Protein AF-A0A6M0Q6G1-F1 (afdb_monomer_lite)

Secondary structure (DSSP, 8-state):
-----------------------------------SPPBSSHHHHHHHHS-EEEEEEPSS-TT-EEEEEEEET--HHHHHHHHHHHBSSPPSEEPPPBTTEEEEEETTEEEEEEE-SS-TTEEEEEEEEHHHHHHHB-GGGGBTTB-HHHHHHHHT-TTHHHHHHHHHHH-SS--B--HHHHGGG---TTSPPPTTSS-TT----------

Structure (mmCIF, N/CA/C/O backbone):
data_AF-A0A6M0Q6G1-F1
#
_entry.id   AF-A0A6M0Q6G1-F1
#
loop_
_atom_site.group_PDB
_atom_site.id
_atom_site.type_symbol
_atom_site.label_atom_id
_atom_site.label_alt_id
_atom_site.label_comp_id
_atom_site.label_asym_id
_atom_site.label_entity_id
_atom_site.label_seq_id
_atom_site.pdbx_PDB_ins_code
_atom_site.Cartn_x
_atom_site.Cartn_y
_atom_site.Cartn_z
_atom_site.occupancy
_atom_site.B_i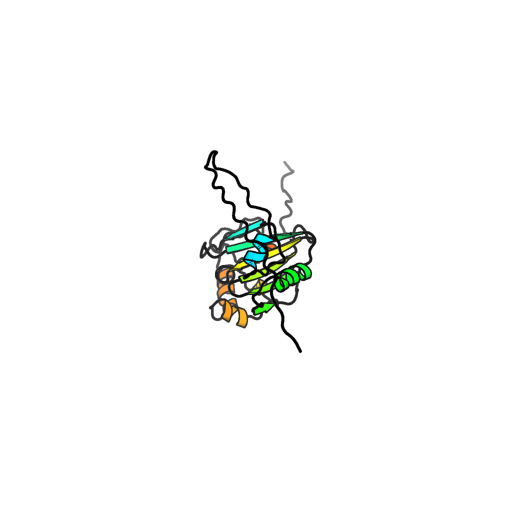so_or_equiv
_atom_site.auth_seq_id
_atom_site.auth_comp_id
_atom_site.auth_asym_id
_atom_site.auth_atom_id
_atom_site.pdbx_PDB_model_num
ATOM 1 N N . MET A 1 1 ? -65.181 -38.953 -5.827 1.00 39.62 1 MET A N 1
ATOM 2 C CA . MET A 1 1 ? -63.938 -38.786 -6.609 1.00 39.62 1 MET A CA 1
ATOM 3 C C . MET A 1 1 ? -64.017 -37.473 -7.369 1.00 39.62 1 MET A C 1
ATOM 5 O O . MET A 1 1 ? -65.053 -37.167 -7.939 1.00 39.62 1 MET A O 1
ATOM 9 N N . LEU A 1 2 ? -62.940 -36.704 -7.248 1.00 47.19 2 LEU A N 1
ATOM 10 C CA . LEU A 1 2 ? -62.662 -35.337 -7.690 1.00 47.19 2 LEU A CA 1
ATOM 11 C C . LEU A 1 2 ? -63.231 -34.939 -9.069 1.00 47.19 2 LEU A C 1
ATOM 13 O O . LEU A 1 2 ? -62.941 -35.632 -10.040 1.00 47.19 2 LEU A O 1
ATOM 17 N N . ARG A 1 3 ? -63.886 -33.767 -9.173 1.00 47.19 3 ARG A N 1
ATOM 18 C CA . ARG A 1 3 ? -63.692 -32.822 -10.293 1.00 47.19 3 ARG A CA 1
ATOM 19 C C . ARG A 1 3 ? -63.856 -31.370 -9.837 1.00 47.19 3 ARG A C 1
ATOM 21 O O . ARG A 1 3 ? -64.898 -30.961 -9.342 1.00 47.19 3 ARG A O 1
ATOM 28 N N . ILE A 1 4 ? -62.759 -30.648 -10.019 1.00 54.28 4 ILE A N 1
ATOM 29 C CA . ILE A 1 4 ? -62.547 -29.213 -9.861 1.00 54.28 4 ILE A CA 1
ATOM 30 C C . ILE A 1 4 ? -63.157 -28.496 -11.077 1.00 54.28 4 ILE A C 1
ATOM 32 O O . ILE A 1 4 ? -62.960 -28.944 -12.206 1.00 54.28 4 ILE A O 1
ATOM 36 N N . GLY A 1 5 ? -63.861 -27.386 -10.848 1.00 50.03 5 GLY A N 1
ATOM 37 C CA . GLY A 1 5 ? -64.313 -26.445 -11.878 1.00 50.03 5 GLY A CA 1
ATOM 38 C C . GLY A 1 5 ? -64.541 -25.068 -11.248 1.00 50.03 5 GLY A C 1
ATOM 39 O O . GLY A 1 5 ? -65.420 -24.917 -10.412 1.00 50.03 5 GLY A O 1
ATOM 40 N N . PHE A 1 6 ? -63.589 -24.152 -11.441 1.00 51.22 6 PHE A N 1
ATOM 41 C CA . PHE A 1 6 ? -63.697 -22.972 -12.315 1.00 51.22 6 PHE A CA 1
ATOM 42 C C . PHE A 1 6 ? -64.517 -21.816 -11.711 1.00 51.22 6 PHE A C 1
ATOM 44 O O . PHE A 1 6 ? -65.738 -21.786 -11.818 1.00 51.22 6 PHE A O 1
ATOM 51 N N . ILE A 1 7 ? -63.825 -20.823 -11.138 1.00 54.81 7 ILE A N 1
ATOM 52 C CA . ILE A 1 7 ? -64.363 -19.467 -10.959 1.00 54.81 7 ILE A CA 1
ATOM 53 C C . ILE A 1 7 ? -63.372 -18.476 -11.578 1.00 54.81 7 ILE A C 1
ATOM 55 O O . ILE A 1 7 ? -62.244 -18.308 -11.125 1.00 54.81 7 ILE A O 1
ATOM 59 N N . ILE A 1 8 ? -63.849 -17.887 -12.669 1.00 55.66 8 ILE A N 1
ATOM 60 C CA . ILE A 1 8 ? -63.359 -16.719 -13.404 1.00 55.66 8 ILE A CA 1
ATOM 61 C C . ILE A 1 8 ? -63.629 -15.474 -12.557 1.00 55.66 8 ILE A C 1
ATOM 63 O O . ILE A 1 8 ? -64.719 -15.412 -12.005 1.00 55.66 8 ILE A O 1
ATOM 67 N N . ILE A 1 9 ? -62.711 -14.497 -12.515 1.00 53.31 9 ILE A N 1
ATOM 68 C CA . ILE A 1 9 ? -62.948 -13.051 -12.271 1.00 53.31 9 ILE A CA 1
ATOM 69 C C . ILE A 1 9 ? -61.571 -12.345 -12.299 1.00 53.31 9 ILE A C 1
ATOM 71 O O . ILE A 1 9 ? -60.637 -12.883 -11.720 1.00 53.31 9 ILE A O 1
ATOM 75 N N . ILE A 1 10 ? -61.287 -11.167 -12.865 1.00 55.44 10 ILE A N 1
ATOM 76 C CA . ILE A 1 10 ? -61.888 -10.223 -13.822 1.00 55.44 10 ILE A CA 1
ATOM 77 C C . ILE A 1 10 ? -60.674 -9.446 -14.380 1.00 55.44 10 ILE A C 1
ATOM 79 O O . ILE A 1 10 ? -59.792 -9.047 -13.622 1.00 55.44 10 ILE A O 1
ATOM 83 N N . PHE A 1 11 ? -60.631 -9.233 -15.695 1.00 49.78 11 PHE A N 1
ATOM 84 C CA . PHE A 1 11 ? -59.647 -8.395 -16.384 1.00 49.78 11 PHE A CA 1
ATOM 85 C C . PHE A 1 11 ? -60.213 -6.969 -16.479 1.00 49.78 11 PHE A C 1
ATOM 87 O O . PHE A 1 11 ? -61.256 -6.780 -17.103 1.00 49.78 11 PHE A O 1
ATOM 94 N N . SER A 1 12 ? -59.537 -5.979 -15.890 1.00 46.50 12 SER A N 1
ATOM 95 C CA . SER A 1 12 ? -59.875 -4.556 -16.042 1.00 46.50 12 SER A CA 1
ATOM 96 C C . SER A 1 12 ? -58.651 -3.799 -16.545 1.00 46.50 12 SER A C 1
ATOM 98 O O . SER A 1 12 ? -57.729 -3.500 -15.792 1.00 46.50 12 SER A O 1
ATOM 100 N N . LEU A 1 13 ? -58.657 -3.518 -17.846 1.00 64.25 13 LEU A N 1
ATOM 101 C CA . LEU A 1 13 ? -57.790 -2.550 -18.512 1.00 64.25 13 LEU A CA 1
ATOM 102 C C . LEU A 1 13 ? -58.347 -1.146 -18.277 1.00 64.25 13 LEU A C 1
ATOM 104 O O . LEU A 1 13 ? -59.544 -0.956 -18.470 1.00 64.25 13 LEU A O 1
ATOM 108 N N . LEU A 1 14 ? -57.491 -0.161 -17.995 1.00 49.94 14 LEU A N 1
ATOM 109 C CA . LEU A 1 14 ? -57.711 1.217 -18.443 1.00 49.94 14 LEU A CA 1
ATOM 110 C C . LEU A 1 14 ? -56.383 1.973 -18.584 1.00 49.94 14 LEU A C 1
ATOM 112 O O . LEU A 1 14 ? -55.490 1.898 -17.747 1.00 49.94 14 LEU A O 1
ATOM 116 N N . SER A 1 15 ? -56.300 2.663 -19.715 1.00 54.72 15 SER A N 1
ATOM 117 C CA . SER A 1 15 ? -55.175 3.393 -20.291 1.00 54.72 15 SER A CA 1
ATOM 118 C C . SER A 1 15 ? -55.281 4.884 -19.963 1.00 54.72 15 SER A C 1
ATOM 120 O O . SER A 1 15 ? -56.393 5.408 -19.972 1.00 54.72 15 SER A O 1
ATOM 122 N N . ALA A 1 16 ? -54.155 5.584 -19.789 1.00 44.88 16 ALA A N 1
ATOM 123 C CA . ALA A 1 16 ? -54.059 7.025 -20.050 1.00 44.88 16 ALA A CA 1
ATOM 124 C C . ALA A 1 16 ? -52.593 7.469 -20.223 1.00 44.88 16 ALA A C 1
ATOM 126 O O . ALA A 1 16 ? -51.825 7.505 -19.265 1.00 44.88 16 ALA A O 1
ATOM 127 N N . CYS A 1 17 ? -52.227 7.842 -21.452 1.00 50.19 17 CYS A N 1
ATO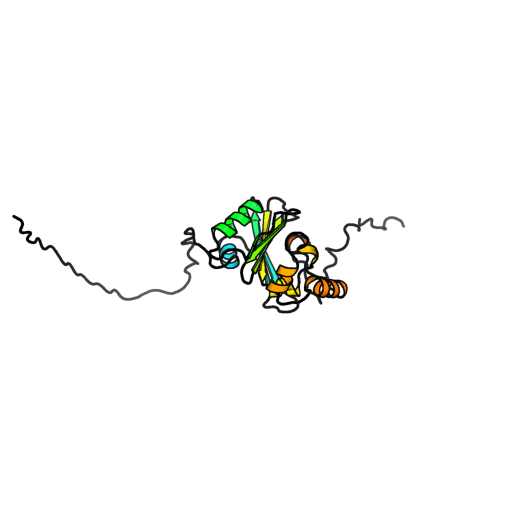M 128 C CA . CYS A 1 17 ? -51.072 8.687 -21.752 1.00 50.19 17 CYS A CA 1
ATOM 129 C C . CYS A 1 17 ? -51.479 10.159 -21.580 1.00 50.19 17 CYS A C 1
ATOM 131 O O . CYS A 1 17 ? -52.499 10.578 -22.129 1.00 50.19 17 CYS A O 1
ATOM 133 N N . GLY A 1 18 ? -50.673 10.939 -20.861 1.00 39.75 18 GLY A N 1
ATOM 134 C CA . GLY A 1 18 ? -50.785 12.394 -20.744 1.00 39.75 18 GLY A CA 1
ATOM 135 C C . GLY A 1 18 ? -49.440 13.047 -21.067 1.00 39.75 18 GLY A C 1
ATOM 136 O O . GLY A 1 18 ? -48.412 12.610 -20.565 1.00 39.75 18 GLY A O 1
ATOM 137 N N . VAL A 1 19 ? -49.479 14.038 -21.957 1.00 45.06 19 VAL A N 1
ATOM 138 C CA . VAL A 1 19 ? -48.362 14.712 -22.642 1.00 45.06 19 VAL A CA 1
ATOM 139 C C . VAL A 1 19 ? -47.675 15.788 -21.781 1.00 45.06 19 VAL A C 1
ATOM 141 O O . VAL A 1 19 ? -48.328 16.486 -21.010 1.00 45.06 19 VAL A O 1
ATOM 144 N N . ASP A 1 20 ? -46.362 15.913 -22.010 1.00 47.84 20 ASP A N 1
ATOM 145 C CA . ASP A 1 20 ? -45.350 16.883 -21.557 1.00 47.84 20 ASP A CA 1
ATOM 146 C C . ASP A 1 20 ? -45.773 18.318 -21.197 1.00 47.84 20 ASP A C 1
ATOM 148 O O . ASP A 1 20 ? -46.492 18.982 -21.948 1.00 47.84 20 ASP A O 1
ATOM 152 N N . ARG A 1 21 ? -45.124 18.851 -20.142 1.00 43.72 21 ARG A N 1
ATOM 153 C CA . ARG A 1 21 ? -44.617 20.240 -20.042 1.00 43.72 21 ARG A CA 1
ATOM 154 C C . ARG A 1 21 ? -43.738 20.437 -18.790 1.00 43.72 21 ARG A C 1
ATOM 156 O O . ARG A 1 21 ? -44.267 20.463 -17.686 1.00 43.72 21 ARG A O 1
ATOM 163 N N . GLY A 1 22 ? -42.443 20.725 -18.978 1.00 33.69 22 GLY A N 1
ATOM 164 C CA . GLY A 1 22 ? -41.658 21.526 -18.018 1.00 33.69 22 GLY A CA 1
ATOM 165 C C . GLY A 1 22 ? -40.237 21.049 -17.686 1.00 33.69 22 GLY A C 1
ATOM 166 O O . GLY A 1 22 ? -40.076 20.234 -16.798 1.00 33.69 22 GLY A O 1
ATOM 167 N N . MET A 1 23 ? -39.255 21.661 -18.363 1.00 40.31 23 MET A N 1
ATOM 168 C CA . MET A 1 23 ? -37.843 21.948 -18.008 1.00 40.31 23 MET A CA 1
ATOM 169 C C . MET A 1 23 ? -36.901 20.884 -17.390 1.00 40.31 23 MET A C 1
ATOM 171 O O . MET A 1 23 ? -37.245 20.214 -16.425 1.00 40.31 23 MET A O 1
ATOM 175 N N . PRO A 1 24 ? -35.635 20.831 -17.864 1.00 51.69 24 PRO A N 1
ATOM 176 C CA . PRO A 1 24 ? -34.581 20.009 -17.286 1.00 51.69 24 PRO A CA 1
ATOM 177 C C . PRO A 1 24 ? -33.781 20.770 -16.216 1.00 51.69 24 PRO A C 1
ATOM 179 O O . PRO A 1 24 ? -33.669 21.993 -16.283 1.00 51.69 24 PRO A O 1
ATOM 182 N N . LEU A 1 25 ? -33.135 19.991 -15.341 1.00 41.00 25 LEU A N 1
ATOM 183 C CA . LEU A 1 25 ? -31.890 20.236 -14.591 1.00 41.00 25 LEU A CA 1
ATOM 184 C C . LEU A 1 25 ? -32.027 20.012 -13.080 1.00 41.00 25 LEU A C 1
ATOM 186 O O . LEU A 1 25 ? -32.835 20.624 -12.391 1.00 41.00 25 LEU A O 1
ATOM 190 N N . SER A 1 26 ? -31.093 19.192 -12.599 1.00 45.44 26 SER A N 1
ATOM 191 C CA . SER A 1 26 ? -30.793 18.825 -11.213 1.00 45.44 26 SER A CA 1
ATOM 192 C C . SER A 1 26 ? -31.698 17.770 -10.569 1.00 45.44 26 SER A C 1
ATOM 194 O O . SER A 1 26 ? -32.549 18.058 -9.742 1.00 45.44 26 SER A O 1
ATOM 196 N N . GLU A 1 27 ? -31.401 16.511 -10.870 1.00 35.59 27 GLU A N 1
ATOM 197 C CA . GLU A 1 27 ? -31.439 15.452 -9.857 1.00 35.59 27 GLU A CA 1
ATOM 198 C C . GLU A 1 27 ? -29.978 15.015 -9.701 1.00 35.59 27 GLU A C 1
ATOM 200 O O . GLU A 1 27 ? -29.399 14.371 -10.569 1.00 35.59 27 GLU A O 1
ATOM 205 N N . SER A 1 28 ? -29.218 15.683 -8.833 1.00 33.25 28 SER A N 1
ATOM 206 C CA . SER A 1 28 ? -29.003 15.240 -7.452 1.00 33.25 28 SER A CA 1
ATOM 207 C C . SER A 1 28 ? -28.803 13.728 -7.401 1.00 33.25 28 SER A C 1
ATOM 209 O O . SER A 1 28 ? -29.768 12.965 -7.397 1.00 33.25 28 SER A O 1
ATOM 211 N N . ILE A 1 29 ? -27.528 13.333 -7.386 1.00 40.75 29 ILE A N 1
ATOM 212 C CA . ILE A 1 29 ? -27.057 11.976 -7.119 1.00 40.75 29 ILE A CA 1
ATOM 213 C C . ILE A 1 29 ? -27.870 11.433 -5.950 1.00 40.75 29 ILE A C 1
ATOM 215 O O . ILE A 1 29 ? -27.809 11.939 -4.828 1.00 40.75 29 ILE A O 1
ATOM 219 N N . THR A 1 30 ? -28.718 10.468 -6.275 1.00 38.97 30 THR A N 1
ATOM 220 C CA . THR A 1 30 ? -29.646 9.847 -5.357 1.00 38.97 30 THR A CA 1
ATOM 221 C C . THR A 1 30 ? -28.809 9.066 -4.359 1.00 38.97 30 THR A C 1
ATOM 223 O O . THR A 1 30 ? -28.202 8.051 -4.687 1.00 38.97 30 THR A O 1
ATOM 226 N N . SER A 1 31 ? -28.774 9.563 -3.128 1.00 45.22 31 SER A N 1
ATOM 227 C CA . SER A 1 31 ? -28.541 8.769 -1.932 1.00 45.22 31 SER A CA 1
ATOM 228 C C . SER A 1 31 ? -29.610 7.674 -1.888 1.00 45.22 31 SER A C 1
ATOM 230 O O . SER A 1 31 ? -30.696 7.857 -1.339 1.00 45.22 31 SER A O 1
ATOM 232 N N . GLY A 1 32 ? -29.349 6.562 -2.557 1.00 35.62 32 GLY A N 1
ATOM 233 C CA . GLY A 1 32 ? -30.257 5.438 -2.643 1.00 35.62 32 GLY A CA 1
ATOM 234 C C . GLY A 1 32 ? -29.440 4.193 -2.912 1.00 35.62 32 GLY A C 1
ATOM 235 O O . GLY A 1 32 ? -28.825 4.079 -3.964 1.00 35.62 32 GLY A O 1
ATOM 236 N N . SER A 1 33 ? -29.479 3.268 -1.956 1.00 39.09 33 SER A N 1
ATOM 237 C CA . SER A 1 33 ? -28.929 1.917 -2.064 1.00 39.09 33 SER A CA 1
ATOM 238 C C . SER A 1 33 ? -27.451 1.738 -1.692 1.00 39.09 33 SER A C 1
ATOM 240 O O . SER A 1 33 ? -26.697 1.096 -2.412 1.00 39.09 33 SER A O 1
ATOM 242 N N . LEU A 1 34 ? -27.076 2.134 -0.470 1.00 48.41 34 LEU A N 1
ATOM 243 C CA . LEU A 1 34 ? -26.232 1.248 0.348 1.00 48.41 34 LEU A CA 1
ATOM 244 C C . LEU A 1 34 ? -27.124 0.104 0.868 1.00 48.41 34 LEU A C 1
ATOM 246 O O . LEU A 1 34 ? -27.348 -0.051 2.067 1.00 48.41 34 LEU A O 1
ATOM 250 N N . GLU A 1 35 ? -27.694 -0.690 -0.045 1.00 53.28 35 GLU A N 1
ATOM 251 C CA . GLU A 1 35 ? -27.882 -2.093 0.306 1.00 53.28 35 GLU A CA 1
ATOM 252 C C . GLU A 1 35 ? -26.486 -2.648 0.569 1.00 53.28 35 GLU A C 1
ATOM 254 O O . GLU A 1 35 ? -25.507 -2.141 0.026 1.00 53.28 35 GLU A O 1
ATOM 259 N N . LYS A 1 36 ? -26.392 -3.638 1.449 1.00 57.91 36 LYS A N 1
ATOM 260 C CA . LYS A 1 36 ? -25.168 -4.352 1.810 1.00 57.91 36 LYS A CA 1
ATOM 261 C C . LYS A 1 36 ? -24.577 -5.025 0.560 1.00 57.91 36 LYS A C 1
ATOM 263 O O . LYS A 1 36 ? -24.763 -6.216 0.333 1.00 57.91 36 LYS A O 1
ATOM 268 N N . GLY A 1 37 ? -23.988 -4.212 -0.303 1.00 68.62 37 GLY A N 1
ATOM 269 C CA . GLY A 1 37 ? -23.548 -4.560 -1.634 1.00 68.62 37 GLY A CA 1
ATOM 270 C C . GLY A 1 37 ? -22.189 -5.203 -1.521 1.00 68.62 37 GLY A C 1
ATOM 271 O O . GLY A 1 37 ? -21.321 -4.713 -0.801 1.00 68.62 37 GLY A O 1
ATOM 272 N N . MET A 1 38 ? -22.025 -6.325 -2.204 1.00 88.94 38 MET A N 1
ATOM 273 C CA . MET A 1 38 ? -20.690 -6.826 -2.460 1.00 88.94 38 MET A CA 1
ATOM 274 C C . MET A 1 38 ? -20.100 -6.016 -3.617 1.00 88.94 38 MET A C 1
ATOM 276 O O . MET A 1 38 ? -20.772 -5.792 -4.623 1.00 88.94 38 MET A O 1
ATOM 280 N N . PHE A 1 39 ? -18.857 -5.584 -3.465 1.00 94.62 39 PHE A N 1
ATOM 281 C CA . PHE A 1 39 ? -18.111 -4.786 -4.429 1.00 94.62 39 PHE A CA 1
ATOM 282 C C . PHE A 1 39 ? -17.150 -5.677 -5.209 1.00 94.62 39 PHE A C 1
ATOM 284 O O . PHE A 1 39 ? -16.622 -6.652 -4.673 1.00 94.62 39 PHE A O 1
ATOM 291 N N . HIS A 1 40 ? -16.928 -5.372 -6.485 1.00 92.12 40 HIS A N 1
ATOM 292 C CA . HIS A 1 40 ? -16.056 -6.196 -7.320 1.00 92.12 40 HIS A CA 1
ATOM 293 C C . HIS A 1 40 ? -14.586 -6.070 -6.937 1.00 92.12 40 HIS A C 1
ATOM 295 O O . HIS A 1 40 ? -13.884 -7.080 -6.938 1.00 92.12 40 HIS A O 1
ATOM 301 N N . ASP A 1 41 ? -14.148 -4.868 -6.574 1.00 94.88 41 ASP A N 1
ATOM 302 C CA . ASP A 1 41 ? -12.777 -4.587 -6.179 1.00 94.88 41 ASP A CA 1
ATOM 303 C C . ASP A 1 41 ? -12.741 -3.650 -4.948 1.00 94.88 41 ASP A C 1
ATOM 305 O O . ASP A 1 41 ? -13.766 -3.064 -4.570 1.00 94.88 41 ASP A O 1
ATOM 309 N N . PRO A 1 42 ? -11.596 -3.545 -4.245 1.00 97.50 42 PRO A N 1
ATOM 310 C CA . PRO A 1 42 ? -11.507 -2.734 -3.033 1.00 97.50 42 PRO A CA 1
ATOM 311 C C . PRO A 1 42 ? -11.620 -1.229 -3.296 1.00 97.50 42 PRO A C 1
ATOM 313 O O . PRO A 1 42 ? -11.948 -0.486 -2.368 1.00 97.50 42 PRO A O 1
ATOM 316 N N . LEU A 1 43 ? -11.335 -0.765 -4.517 1.00 97.44 43 LEU A N 1
ATOM 317 C CA . LEU A 1 43 ? -11.431 0.648 -4.847 1.00 97.44 43 LEU A CA 1
ATOM 318 C C . LEU A 1 43 ? -12.897 1.084 -4.912 1.00 97.44 43 LEU A C 1
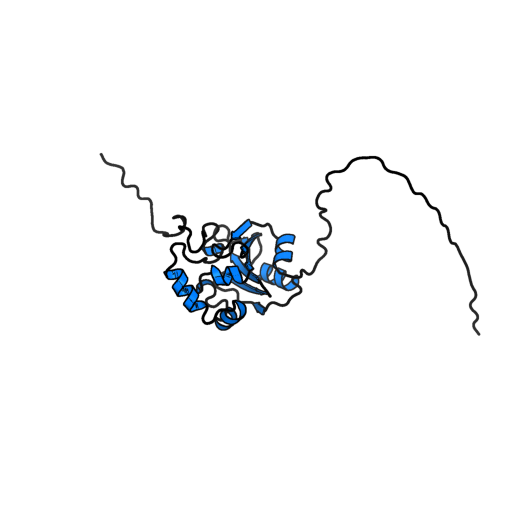ATOM 320 O O . LEU A 1 43 ? -13.247 2.076 -4.275 1.00 97.44 43 LEU A O 1
ATOM 324 N N . ASP A 1 44 ? -13.747 0.310 -5.587 1.00 96.31 44 ASP A N 1
ATOM 325 C CA . ASP A 1 44 ? -15.189 0.569 -5.663 1.00 96.31 44 ASP A CA 1
ATOM 326 C C . ASP A 1 44 ? -15.821 0.646 -4.261 1.00 96.31 44 ASP A C 1
ATOM 328 O O . ASP A 1 44 ? -16.614 1.546 -3.967 1.00 96.31 44 ASP A O 1
ATOM 332 N N . LEU A 1 45 ? -15.432 -0.272 -3.364 1.00 96.81 45 LEU A N 1
ATOM 333 C CA . LEU A 1 45 ? -15.867 -0.260 -1.964 1.00 96.81 45 LEU A CA 1
ATOM 334 C C . LEU A 1 45 ? -15.458 1.037 -1.259 1.00 96.81 45 LEU A C 1
ATOM 336 O O . LEU A 1 45 ? -16.274 1.664 -0.576 1.00 96.81 45 LEU A O 1
ATOM 340 N N . ALA A 1 46 ? -14.186 1.420 -1.378 1.00 97.25 46 ALA A N 1
ATOM 341 C CA . ALA A 1 46 ? -13.652 2.586 -0.691 1.00 97.25 46 ALA A CA 1
ATOM 342 C C . ALA A 1 46 ? -14.270 3.889 -1.211 1.00 97.25 46 ALA A C 1
ATOM 344 O O . ALA A 1 46 ? -14.649 4.731 -0.401 1.00 97.25 46 ALA A O 1
ATOM 345 N N . GLU A 1 47 ? -14.449 4.034 -2.527 1.00 96.62 47 GLU A N 1
ATOM 346 C CA . GLU A 1 47 ? -15.087 5.211 -3.133 1.00 96.62 47 GLU A CA 1
ATOM 347 C C . GLU A 1 47 ? -16.561 5.353 -2.722 1.00 96.62 47 GLU A C 1
ATOM 349 O O . GLU A 1 47 ? -17.053 6.473 -2.574 1.00 96.62 47 GLU A O 1
ATOM 354 N N . ALA A 1 48 ? -17.255 4.239 -2.474 1.00 95.94 48 ALA A N 1
ATOM 355 C CA . ALA A 1 48 ? -18.635 4.250 -1.996 1.00 95.94 48 ALA A CA 1
ATOM 356 C C . ALA A 1 48 ? -18.775 4.513 -0.485 1.00 95.94 48 ALA A C 1
ATOM 358 O O . ALA A 1 48 ? -19.829 4.980 -0.047 1.00 95.94 48 ALA A O 1
ATOM 359 N N . THR A 1 49 ? -17.752 4.194 0.318 1.00 95.62 49 THR A N 1
ATOM 360 C CA . THR A 1 49 ? -17.898 4.086 1.784 1.00 95.62 49 THR A CA 1
ATOM 361 C C . THR A 1 49 ? -17.041 5.071 2.574 1.00 95.62 49 THR A C 1
ATOM 363 O O . THR A 1 49 ? -17.421 5.465 3.678 1.00 95.62 49 THR A O 1
ATOM 366 N N . TYR A 1 50 ? -15.881 5.467 2.051 1.00 95.94 50 TYR A N 1
ATOM 367 C CA . TYR A 1 50 ? -14.889 6.243 2.789 1.00 95.94 50 TYR A CA 1
ATOM 368 C C . TYR A 1 50 ? -14.676 7.627 2.166 1.00 95.94 50 TYR A C 1
ATOM 370 O O . TYR A 1 50 ? -14.690 7.772 0.943 1.00 95.94 50 TYR A O 1
ATOM 378 N N . PRO A 1 51 ? -14.435 8.670 2.978 1.00 96.25 51 PRO A N 1
ATOM 379 C CA . PRO A 1 51 ? -14.076 9.977 2.452 1.00 96.25 51 PRO A CA 1
ATOM 380 C C . PRO A 1 51 ? -12.689 9.920 1.800 1.00 96.25 51 PRO A C 1
ATOM 382 O O . PRO A 1 51 ? -11.694 9.560 2.437 1.00 96.25 51 PRO A O 1
ATOM 385 N N . LEU A 1 52 ? -12.624 10.301 0.522 1.00 96.88 52 LEU A N 1
ATOM 386 C CA . LEU A 1 52 ? -11.365 10.479 -0.198 1.00 96.88 52 LEU A CA 1
ATOM 387 C C . LEU A 1 52 ? -10.586 11.653 0.409 1.00 96.88 52 LEU A C 1
ATOM 389 O O . LEU A 1 52 ? -11.105 12.763 0.518 1.00 96.88 52 LEU A O 1
ATOM 393 N N . MET A 1 53 ? -9.329 11.407 0.765 1.00 94.00 53 MET A N 1
ATOM 394 C CA . MET A 1 53 ? -8.416 12.392 1.337 1.00 94.00 53 MET A CA 1
ATOM 395 C C . MET A 1 53 ? -7.410 12.911 0.303 1.00 94.00 53 MET A C 1
ATOM 397 O O . MET A 1 53 ? -7.215 14.121 0.211 1.00 94.00 53 MET A O 1
ATOM 401 N N . ASP A 1 54 ? -6.767 12.024 -0.465 1.00 94.12 54 ASP A N 1
ATOM 402 C CA . ASP A 1 54 ? -5.760 12.418 -1.461 1.00 94.12 54 ASP A CA 1
ATOM 403 C C . ASP A 1 54 ? -5.647 11.413 -2.621 1.00 94.12 54 ASP A C 1
ATOM 405 O O . ASP A 1 54 ? -6.071 10.259 -2.525 1.00 94.12 54 ASP A O 1
ATOM 409 N N . VAL A 1 55 ? -5.042 11.855 -3.725 1.00 94.12 55 VAL A N 1
ATOM 410 C CA . VAL A 1 55 ? -4.658 11.021 -4.867 1.00 94.12 55 VAL A CA 1
ATOM 411 C C . VAL A 1 55 ? -3.200 11.294 -5.227 1.00 94.12 55 VAL A C 1
ATOM 413 O O . VAL A 1 55 ? -2.860 12.317 -5.827 1.00 94.12 55 VAL A O 1
ATOM 416 N N . VAL A 1 56 ? -2.334 10.328 -4.935 1.00 91.62 56 VAL A N 1
ATOM 417 C CA . VAL A 1 56 ? -0.912 10.380 -5.271 1.00 91.62 56 VAL A CA 1
ATOM 418 C C . VAL A 1 56 ? -0.705 9.782 -6.657 1.00 91.62 56 VAL A C 1
ATOM 420 O O . VAL A 1 56 ? -1.003 8.617 -6.903 1.00 91.62 56 VAL A O 1
ATOM 423 N N . LYS A 1 57 ? -0.175 10.574 -7.589 1.00 89.94 57 LYS A N 1
ATOM 424 C CA . LYS A 1 57 ? 0.126 10.117 -8.955 1.00 89.94 57 LYS A CA 1
ATOM 425 C C . LYS A 1 57 ? 1.579 9.686 -9.073 1.00 89.94 57 LYS A C 1
ATOM 427 O O . LYS A 1 57 ? 2.460 10.329 -8.498 1.00 89.94 57 LYS A O 1
ATOM 432 N N . SER A 1 58 ? 1.847 8.632 -9.840 1.00 87.44 58 SER A N 1
ATOM 433 C CA . SER A 1 58 ? 3.223 8.240 -10.123 1.00 87.44 58 SER A CA 1
ATOM 434 C C . SER A 1 58 ? 3.939 9.298 -10.967 1.00 87.44 58 SER A C 1
ATOM 436 O O . SER A 1 58 ? 3.365 9.913 -11.867 1.00 87.44 58 SER A O 1
ATOM 438 N N . GLY A 1 59 ? 5.234 9.475 -10.692 1.00 78.31 59 GLY A N 1
ATOM 439 C CA . GLY A 1 59 ? 6.123 10.278 -11.534 1.00 78.31 59 GLY A CA 1
ATOM 440 C C . GLY A 1 59 ? 6.566 9.577 -12.825 1.00 78.31 59 GLY A C 1
ATOM 441 O O . GLY A 1 59 ? 7.123 10.241 -13.695 1.00 78.31 59 GLY A O 1
ATOM 442 N N . THR A 1 60 ? 6.342 8.264 -12.950 1.00 84.00 60 THR A N 1
ATOM 443 C CA . THR A 1 60 ? 6.740 7.453 -14.116 1.00 84.00 60 THR A CA 1
ATOM 4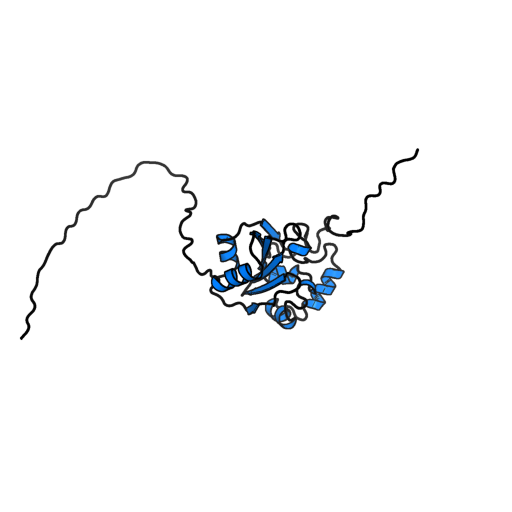44 C C . THR A 1 60 ? 5.604 7.331 -15.129 1.00 84.00 60 THR A C 1
ATOM 446 O O . THR A 1 60 ? 5.816 7.524 -16.323 1.00 84.00 60 THR A O 1
ATOM 449 N N . ASN A 1 61 ? 4.393 7.044 -14.651 1.00 88.62 61 ASN A N 1
ATOM 450 C CA . ASN A 1 61 ? 3.201 6.841 -15.467 1.00 88.62 61 ASN A CA 1
ATOM 451 C C . ASN A 1 61 ? 1.995 7.468 -14.755 1.00 88.62 61 ASN A C 1
ATOM 453 O O . ASN A 1 61 ? 1.594 7.002 -13.697 1.00 88.62 61 ASN A O 1
ATOM 457 N N . GLN A 1 62 ? 1.412 8.538 -15.295 1.00 87.31 62 GLN A N 1
ATOM 458 C CA . GLN A 1 62 ? 0.393 9.322 -14.574 1.00 87.31 62 GLN A CA 1
ATOM 459 C C . GLN A 1 62 ? -0.935 8.578 -14.361 1.00 87.31 62 GLN A C 1
ATOM 461 O O . GLN A 1 62 ? -1.770 9.029 -13.575 1.00 87.31 62 GLN A O 1
ATOM 466 N N . GLN A 1 63 ? -1.127 7.470 -15.074 1.00 91.94 63 GLN A N 1
ATOM 467 C CA . GLN A 1 63 ? -2.248 6.551 -14.955 1.00 91.94 63 GLN A CA 1
ATOM 468 C C . GLN A 1 63 ? -2.100 5.640 -13.732 1.00 91.94 63 GLN A C 1
ATOM 470 O O . GLN A 1 63 ? -3.104 5.199 -13.182 1.00 91.94 63 GLN A O 1
ATOM 475 N N . ASP A 1 64 ? -0.865 5.408 -13.283 1.00 93.94 64 ASP A N 1
ATOM 476 C CA . ASP A 1 64 ? -0.582 4.687 -12.052 1.00 93.94 64 ASP A CA 1
ATOM 477 C C . ASP A 1 64 ? -0.756 5.638 -10.870 1.00 93.94 64 ASP A C 1
ATOM 479 O O . ASP A 1 64 ? -0.036 6.636 -10.724 1.00 93.94 64 ASP A O 1
ATOM 483 N N . VAL A 1 65 ? -1.731 5.334 -10.018 1.00 95.06 65 VAL A N 1
ATOM 484 C CA . VAL A 1 65 ? -2.113 6.184 -8.893 1.00 95.06 65 VAL A CA 1
ATOM 485 C C . VAL A 1 65 ? -2.273 5.378 -7.611 1.00 95.06 65 VAL A C 1
ATOM 487 O O . VAL A 1 65 ? -2.476 4.164 -7.629 1.00 95.06 65 VAL A O 1
ATOM 490 N N . SER A 1 66 ? -2.199 6.096 -6.500 1.00 96.44 66 SER A N 1
ATOM 491 C CA . SER A 1 66 ? -2.590 5.636 -5.180 1.00 96.44 66 SER A CA 1
ATOM 492 C C . SER A 1 66 ? -3.646 6.582 -4.619 1.00 96.44 66 SER A C 1
ATOM 494 O O . SER A 1 66 ? -3.419 7.792 -4.541 1.00 96.44 66 SER A O 1
ATOM 496 N N . ARG A 1 67 ? -4.827 6.056 -4.294 1.00 97.56 67 ARG A N 1
ATOM 497 C CA . ARG A 1 67 ? -5.923 6.823 -3.688 1.00 97.56 67 ARG A CA 1
ATOM 498 C C . ARG A 1 67 ? -5.941 6.571 -2.197 1.00 97.56 67 ARG A C 1
ATOM 500 O O . ARG A 1 67 ? -5.860 5.425 -1.768 1.00 97.56 67 ARG A O 1
ATOM 507 N N . VAL A 1 68 ? -6.075 7.638 -1.426 1.00 97.81 68 VAL A N 1
ATOM 508 C CA . VAL A 1 68 ? -5.997 7.576 0.027 1.00 97.81 68 VAL A CA 1
ATOM 509 C C . VAL A 1 68 ? -7.301 8.062 0.620 1.00 97.81 68 VAL A C 1
ATOM 511 O O . VAL A 1 68 ? -7.752 9.166 0.323 1.00 97.81 68 VAL A O 1
ATOM 514 N N . PHE A 1 69 ? -7.885 7.236 1.473 1.00 97.88 69 PHE A N 1
ATOM 515 C CA . PHE A 1 69 ? -9.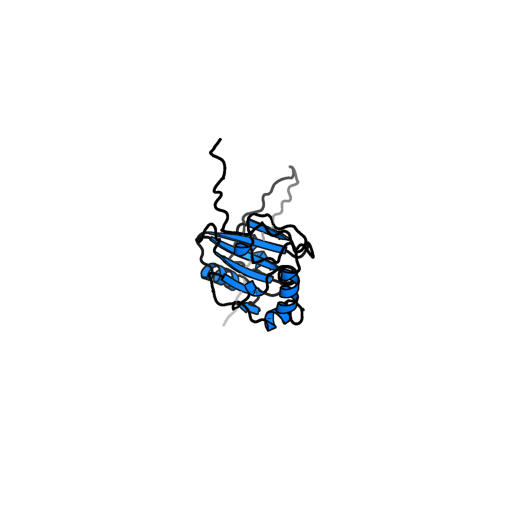123 7.489 2.190 1.00 97.88 69 PHE A CA 1
ATOM 516 C C . PHE A 1 69 ? -8.848 7.511 3.695 1.00 97.88 69 PHE A C 1
ATOM 518 O O . PHE A 1 69 ? -7.888 6.894 4.165 1.00 97.88 69 PHE A O 1
ATOM 525 N N . ALA A 1 70 ? -9.689 8.208 4.454 1.00 96.12 70 ALA A N 1
ATOM 526 C CA . ALA A 1 70 ? -9.567 8.305 5.906 1.00 96.12 70 ALA A CA 1
ATOM 527 C C . ALA A 1 70 ? -10.779 7.672 6.596 1.00 96.12 70 ALA A C 1
ATOM 529 O O . ALA A 1 70 ? -11.918 8.027 6.309 1.00 96.12 70 ALA A O 1
ATOM 530 N N . VAL A 1 71 ? -10.545 6.747 7.525 1.00 97.75 71 VAL A N 1
ATOM 531 C CA . VAL A 1 71 ? -11.603 6.094 8.302 1.00 97.75 71 VAL A CA 1
ATOM 532 C C . VAL A 1 71 ? -11.402 6.412 9.777 1.00 97.75 71 VAL A C 1
ATOM 534 O O . VAL A 1 71 ? -10.543 5.841 10.449 1.00 97.75 71 VAL A O 1
ATOM 537 N N . GLU A 1 72 ? -12.187 7.362 10.272 1.00 96.69 72 GLU A N 1
ATOM 538 C CA . GLU A 1 72 ? -12.100 7.840 11.651 1.00 96.69 72 GLU A CA 1
ATOM 539 C C . GLU A 1 72 ? -12.709 6.841 12.644 1.00 96.69 72 GLU A C 1
ATOM 541 O O . GLU A 1 72 ? -13.764 6.251 12.398 1.00 96.69 72 GLU A O 1
ATOM 546 N N . GLY A 1 73 ? -12.055 6.669 13.794 1.00 96.12 73 GLY A N 1
ATOM 547 C CA . GLY A 1 73 ? -12.559 5.873 14.916 1.00 96.12 73 GLY A CA 1
ATOM 548 C C . GLY A 1 73 ? -12.586 4.363 14.669 1.00 96.12 73 GLY A C 1
ATOM 549 O O . GLY A 1 73 ? -13.197 3.633 15.448 1.00 96.12 73 GLY A O 1
ATOM 550 N N . GLN A 1 74 ? -11.948 3.884 13.598 1.00 96.88 74 GLN A N 1
ATOM 551 C CA . GLN A 1 74 ? -11.887 2.466 13.247 1.00 96.88 74 GLN A CA 1
ATOM 552 C C . GLN A 1 74 ? -10.449 1.963 13.300 1.00 96.88 74 GLN A C 1
ATOM 554 O O . GLN A 1 74 ? -9.519 2.627 12.838 1.00 96.88 74 GLN A O 1
ATOM 559 N N . SER A 1 75 ? -10.266 0.763 13.851 1.00 96.88 75 SER A N 1
ATOM 560 C CA . SER A 1 75 ? -8.960 0.112 13.887 1.00 96.88 75 SER A CA 1
ATOM 561 C C . SER A 1 75 ? -8.597 -0.498 12.533 1.00 96.88 75 SER A C 1
ATOM 563 O O . SER A 1 75 ? -9.469 -0.755 11.702 1.00 96.88 75 SER A O 1
ATOM 565 N N . ILE A 1 76 ? -7.308 -0.787 12.330 1.00 97.75 76 ILE A N 1
ATOM 566 C CA . ILE A 1 76 ? -6.824 -1.467 11.121 1.00 97.75 76 ILE A CA 1
ATOM 567 C C . ILE A 1 76 ? -7.541 -2.807 10.944 1.00 97.75 76 ILE A C 1
ATOM 569 O O . ILE A 1 76 ? -7.959 -3.130 9.842 1.00 97.75 76 ILE A O 1
ATOM 573 N N . GLU A 1 77 ? -7.753 -3.555 12.025 1.00 98.06 77 GLU A N 1
ATOM 574 C CA . GLU A 1 77 ? -8.405 -4.866 12.009 1.00 98.06 77 GLU A CA 1
ATOM 575 C C . GLU A 1 77 ? -9.875 -4.768 11.585 1.00 98.06 77 GLU A C 1
ATOM 577 O O . GLU A 1 77 ? -10.349 -5.590 10.799 1.00 98.06 77 GLU A O 1
ATOM 582 N N . LEU A 1 78 ? -10.595 -3.749 12.068 1.00 98.06 78 LEU A N 1
ATOM 583 C CA . LEU A 1 78 ? -11.995 -3.526 11.704 1.00 98.06 78 LEU A CA 1
ATOM 584 C C . LEU A 1 78 ? -12.132 -3.087 10.247 1.00 98.06 78 LEU A C 1
ATOM 586 O O . LEU A 1 78 ? -12.975 -3.621 9.530 1.00 98.06 78 LEU A O 1
ATOM 590 N N . VAL A 1 79 ? -11.276 -2.171 9.787 1.00 98.38 79 VAL A N 1
ATOM 591 C CA . VAL A 1 79 ? -11.257 -1.744 8.380 1.00 98.38 79 VAL A CA 1
ATOM 592 C C . VAL A 1 79 ? -10.863 -2.904 7.464 1.00 98.38 79 VAL A C 1
ATOM 594 O O . VAL A 1 79 ? -11.514 -3.138 6.451 1.00 98.38 79 VAL A O 1
ATOM 597 N N . SER A 1 80 ? -9.852 -3.680 7.847 1.00 98.56 80 SER A N 1
ATOM 598 C CA . SER A 1 80 ? -9.405 -4.874 7.127 1.00 98.56 80 SER A CA 1
ATOM 599 C C . SER A 1 80 ? -10.513 -5.910 6.972 1.00 98.56 80 SER A C 1
ATOM 601 O O . SER A 1 80 ? -10.738 -6.407 5.868 1.00 98.56 80 SER A O 1
ATOM 603 N N . SER A 1 81 ? -11.239 -6.190 8.058 1.00 98.19 81 SER A N 1
ATOM 604 C CA . SER A 1 81 ? -12.378 -7.114 8.042 1.00 98.19 81 SER A CA 1
ATOM 605 C C . SER A 1 81 ? -13.502 -6.572 7.165 1.00 98.19 81 SER A C 1
ATOM 607 O O . SER A 1 81 ? -14.017 -7.288 6.318 1.00 98.19 81 SER A O 1
ATOM 609 N N . HIS A 1 82 ? -13.823 -5.280 7.286 1.00 97.69 82 HIS A N 1
ATOM 610 C CA . HIS A 1 82 ? -14.846 -4.650 6.457 1.00 97.69 82 HIS A CA 1
ATOM 611 C C . HIS A 1 82 ? -14.539 -4.773 4.960 1.00 97.69 82 HIS A C 1
ATOM 613 O O . HIS A 1 82 ? -15.441 -5.102 4.191 1.00 97.69 82 HIS A O 1
ATOM 619 N N . ILE A 1 83 ? -13.285 -4.549 4.549 1.00 98.06 83 ILE A N 1
ATOM 620 C CA . ILE A 1 83 ? -12.872 -4.698 3.148 1.00 98.06 83 ILE A CA 1
ATOM 621 C C . ILE A 1 83 ? -13.023 -6.152 2.693 1.00 98.06 83 ILE A C 1
ATOM 623 O O . ILE A 1 83 ? -13.638 -6.403 1.661 1.00 98.06 83 ILE A O 1
ATOM 627 N N . GLN A 1 84 ? -12.527 -7.113 3.471 1.00 97.94 84 GLN A N 1
ATOM 628 C CA . GLN A 1 84 ? -12.599 -8.537 3.118 1.00 97.94 84 GLN A CA 1
ATOM 629 C C . GLN A 1 84 ? -14.034 -9.090 3.100 1.00 97.94 84 GLN A C 1
ATOM 631 O O . GLN A 1 84 ? -14.345 -9.947 2.279 1.00 97.94 84 GLN A O 1
ATOM 636 N N . ASP A 1 85 ? -14.919 -8.585 3.961 1.00 97.38 85 ASP A N 1
ATOM 637 C CA . ASP A 1 85 ? -16.318 -9.022 4.042 1.00 97.38 85 ASP A CA 1
ATOM 638 C C . ASP A 1 85 ? -17.183 -8.490 2.887 1.00 97.38 85 ASP A C 1
ATOM 640 O O . ASP A 1 85 ? -18.240 -9.057 2.595 1.00 97.38 85 ASP A O 1
ATOM 644 N N . HIS A 1 86 ? -16.767 -7.388 2.252 1.00 97.12 86 HIS A N 1
ATOM 645 C CA . HIS A 1 86 ? -17.566 -6.696 1.238 1.00 97.12 86 HIS A CA 1
ATOM 646 C C . HIS A 1 86 ? -16.962 -6.739 -0.165 1.00 97.12 86 HIS A C 1
ATOM 648 O O . HIS A 1 86 ? -17.683 -6.452 -1.115 1.00 97.12 86 HIS A O 1
ATOM 654 N N . VAL A 1 87 ? -15.699 -7.128 -0.342 1.00 97.06 87 VAL A N 1
ATOM 655 C CA . VAL A 1 87 ? -15.121 -7.367 -1.672 1.00 97.06 87 VAL A CA 1
ATOM 656 C C . VAL A 1 87 ? -15.382 -8.817 -2.098 1.00 97.06 87 VAL A C 1
ATOM 658 O O . VAL A 1 87 ? -15.092 -9.759 -1.368 1.00 97.06 87 VAL A O 1
ATOM 661 N N . VAL A 1 88 ? -15.948 -9.013 -3.294 1.00 94.88 88 VAL A N 1
ATOM 662 C CA . VAL A 1 88 ? -16.315 -10.340 -3.826 1.00 94.88 88 VAL A CA 1
ATOM 663 C C . VAL A 1 88 ? -15.080 -11.204 -4.076 1.00 94.88 88 VAL A C 1
ATOM 665 O O . VAL A 1 88 ? -15.093 -12.408 -3.807 1.00 94.88 88 VAL A O 1
ATOM 668 N N . SER A 1 89 ? -14.027 -10.613 -4.644 1.00 93.50 89 SER A N 1
ATOM 669 C CA . SER A 1 89 ? -12.784 -11.325 -4.930 1.00 93.50 89 SER A CA 1
ATOM 670 C C . SER A 1 89 ? -12.051 -11.657 -3.636 1.00 93.50 89 SER A C 1
ATOM 672 O O . SER A 1 89 ? -11.940 -10.808 -2.760 1.00 93.50 89 SER A O 1
ATOM 674 N N . GLN A 1 90 ? -11.494 -12.861 -3.535 1.00 95.25 90 GLN A N 1
ATOM 675 C CA . GLN A 1 90 ? -10.616 -13.198 -2.418 1.00 95.25 90 GLN A CA 1
ATOM 676 C C . GLN A 1 90 ? -9.278 -12.451 -2.540 1.00 95.25 90 GLN A C 1
ATOM 678 O O . GLN A 1 90 ? -8.765 -12.327 -3.658 1.00 95.25 90 GLN A O 1
ATOM 683 N N . PRO A 1 91 ? -8.691 -11.988 -1.423 1.00 97.81 91 PRO A N 1
ATOM 684 C CA . PRO A 1 91 ? -7.322 -11.497 -1.423 1.00 97.81 91 PRO A CA 1
ATOM 685 C C . PRO A 1 91 ? -6.351 -12.581 -1.901 1.00 97.81 91 PRO A C 1
ATOM 687 O O . PRO A 1 91 ? -6.487 -13.753 -1.550 1.00 97.81 91 PRO A O 1
ATOM 690 N N . ILE A 1 92 ? -5.339 -12.172 -2.660 1.00 98.19 92 ILE A N 1
ATOM 691 C CA . ILE A 1 92 ? -4.179 -13.000 -3.002 1.00 98.19 92 ILE A CA 1
ATOM 692 C C . ILE A 1 92 ? -3.326 -13.231 -1.752 1.00 98.19 92 ILE A C 1
ATOM 694 O O . ILE A 1 92 ? -2.836 -14.333 -1.536 1.00 98.19 92 ILE A O 1
ATOM 698 N N . GLU A 1 93 ? -3.165 -12.191 -0.932 1.00 98.25 93 GLU A N 1
ATOM 699 C CA . GLU A 1 93 ? -2.396 -12.234 0.310 1.00 98.25 93 GLU A CA 1
ATOM 700 C C . GLU A 1 93 ? -2.958 -11.220 1.311 1.00 98.25 93 GLU A C 1
ATOM 702 O O . GLU A 1 93 ? -3.366 -10.117 0.936 1.00 98.25 93 GLU A O 1
ATOM 707 N N . VAL A 1 94 ? -2.941 -11.577 2.594 1.00 98.44 94 VAL A N 1
ATOM 708 C CA . VAL A 1 94 ? -3.273 -10.680 3.706 1.00 98.44 94 VAL A CA 1
ATOM 709 C C . VAL A 1 94 ? -2.135 -10.739 4.710 1.00 98.44 94 VAL A C 1
ATOM 711 O O . VAL A 1 94 ? -1.929 -11.767 5.351 1.00 98.44 94 VAL A O 1
ATOM 714 N N . SER A 1 95 ? -1.401 -9.640 4.874 1.00 98.50 95 SER A N 1
ATOM 715 C CA . SER A 1 95 ? -0.339 -9.597 5.875 1.00 98.50 95 SER A CA 1
ATOM 716 C C . SER A 1 95 ? -0.910 -9.631 7.292 1.00 98.50 95 SER A C 1
ATOM 718 O O . SER A 1 95 ? -2.026 -9.172 7.556 1.00 98.50 95 SER A O 1
ATOM 720 N N . GLU A 1 96 ? -0.092 -10.057 8.250 1.00 97.94 96 GLU A N 1
ATOM 721 C CA . GLU A 1 96 ? -0.338 -9.722 9.652 1.00 97.94 96 GLU A CA 1
ATOM 722 C C . GLU A 1 96 ? -0.295 -8.198 9.855 1.00 97.94 96 GLU A C 1
ATOM 724 O O . GLU A 1 96 ? 0.336 -7.461 9.084 1.00 97.94 96 GLU A O 1
ATOM 729 N N . VAL A 1 97 ? -0.957 -7.721 10.912 1.00 97.50 97 VAL A N 1
ATOM 730 C CA . VAL A 1 97 ? -0.796 -6.336 11.360 1.00 97.50 97 VAL A CA 1
ATOM 731 C C . VAL A 1 97 ? 0.548 -6.220 12.072 1.00 97.50 97 VAL A C 1
ATOM 733 O O . VAL A 1 97 ? 0.771 -6.843 13.110 1.00 97.50 97 VAL A O 1
ATOM 736 N N . LYS A 1 98 ? 1.444 -5.394 11.535 1.00 95.62 98 LYS A N 1
ATOM 737 C CA . LYS A 1 98 ? 2.783 -5.179 12.083 1.00 95.62 98 LYS A CA 1
ATOM 738 C C . LYS A 1 98 ? 3.162 -3.711 12.019 1.00 95.62 98 LYS A C 1
ATOM 740 O O . LYS A 1 98 ? 2.938 -3.052 11.012 1.00 95.62 98 LYS A O 1
ATOM 745 N N . ASP A 1 99 ? 3.736 -3.195 13.105 1.00 92.69 99 ASP A N 1
ATOM 746 C CA . ASP A 1 99 ? 4.159 -1.793 13.217 1.00 92.69 99 ASP A CA 1
ATOM 747 C C . ASP A 1 99 ? 3.038 -0.795 12.857 1.00 92.69 99 ASP A C 1
ATOM 749 O O . ASP A 1 99 ? 3.292 0.242 12.250 1.00 92.69 99 ASP A O 1
ATOM 753 N N . GLN A 1 100 ? 1.792 -1.126 13.235 1.00 94.25 100 GLN A N 1
ATOM 754 C CA . GLN A 1 100 ? 0.567 -0.380 12.894 1.00 94.25 100 GLN A CA 1
ATOM 755 C C . GLN A 1 100 ? 0.305 -0.278 11.384 1.00 94.25 100 GLN A C 1
ATOM 757 O O . GLN A 1 100 ? -0.195 0.739 10.895 1.00 94.25 100 GLN A O 1
ATOM 762 N N . LYS A 1 101 ? 0.661 -1.330 10.644 1.00 95.75 101 LYS A N 1
ATOM 763 C CA . LYS A 1 101 ? 0.468 -1.438 9.201 1.00 95.75 101 LYS A CA 1
ATOM 764 C C . LYS A 1 101 ? -0.075 -2.807 8.840 1.00 95.75 101 LYS A C 1
ATOM 766 O O . LYS A 1 101 ? 0.271 -3.798 9.477 1.00 95.75 101 LYS A O 1
ATOM 771 N N . GLN A 1 102 ? -0.870 -2.856 7.785 1.00 98.25 102 GLN A N 1
ATOM 772 C CA . GLN A 1 102 ? -1.274 -4.092 7.131 1.00 98.25 102 GLN A CA 1
ATOM 773 C C . GLN A 1 102 ? -1.314 -3.871 5.623 1.00 98.25 102 GLN A C 1
ATOM 775 O O . GLN A 1 102 ? -1.615 -2.768 5.167 1.00 98.25 102 GLN A O 1
ATOM 780 N N . VAL A 1 103 ? -1.021 -4.913 4.855 1.00 98.50 103 VAL A N 1
ATOM 781 C CA . VAL A 1 103 ? -1.192 -4.920 3.405 1.00 98.50 103 VAL A CA 1
ATOM 782 C C . VAL A 1 103 ? -2.104 -6.075 3.021 1.00 98.50 103 VAL A C 1
ATOM 784 O O . VAL A 1 103 ? -1.881 -7.212 3.428 1.00 98.50 103 VAL A O 1
ATOM 787 N N . ILE A 1 104 ? -3.126 -5.767 2.232 1.00 98.69 104 ILE A N 1
ATOM 788 C CA . ILE A 1 104 ? -4.040 -6.726 1.621 1.00 98.69 104 ILE A CA 1
ATOM 789 C C . ILE A 1 104 ? -3.843 -6.609 0.115 1.00 98.69 104 ILE A C 1
ATOM 791 O O . ILE A 1 104 ? -3.922 -5.515 -0.446 1.00 98.69 104 ILE A O 1
ATOM 795 N N . VAL A 1 105 ? -3.561 -7.722 -0.541 1.00 98.56 105 VAL A N 1
ATOM 796 C CA . VAL A 1 105 ? -3.325 -7.761 -1.979 1.00 98.56 105 VAL A CA 1
ATOM 797 C C . VAL A 1 105 ? -4.550 -8.347 -2.657 1.00 98.56 105 VAL A C 1
ATOM 799 O O . VAL A 1 105 ? -4.936 -9.473 -2.366 1.00 98.56 105 VAL A O 1
ATOM 802 N N . TYR A 1 106 ? -5.132 -7.598 -3.585 1.00 98.00 106 TYR A N 1
ATOM 803 C CA . TYR A 1 106 ? -6.151 -8.075 -4.517 1.00 98.00 106 TYR A CA 1
ATOM 804 C C . TYR A 1 106 ? -5.571 -8.099 -5.929 1.00 98.00 106 TYR A C 1
ATOM 806 O O . TYR A 1 106 ? -4.479 -7.575 -6.165 1.00 98.00 106 TYR A O 1
ATOM 814 N N . ASP A 1 107 ? -6.305 -8.676 -6.879 1.00 93.62 107 ASP A N 1
ATOM 815 C CA . ASP A 1 107 ? -5.954 -8.527 -8.289 1.00 93.62 107 ASP A CA 1
ATOM 816 C C . ASP A 1 107 ? -5.903 -7.031 -8.647 1.00 93.62 107 ASP A C 1
ATOM 818 O O . ASP A 1 107 ? -6.799 -6.264 -8.293 1.00 93.62 107 ASP A O 1
ATOM 822 N N . GLN A 1 108 ? -4.814 -6.605 -9.288 1.00 93.50 108 GLN A N 1
ATOM 823 C CA . GLN A 1 108 ? -4.520 -5.222 -9.697 1.00 93.50 108 GLN A CA 1
ATOM 824 C C . GLN A 1 108 ? -4.279 -4.182 -8.586 1.00 93.50 108 GLN A C 1
ATOM 826 O O . GLN A 1 108 ? -3.760 -3.101 -8.897 1.00 93.50 108 GLN A O 1
ATOM 831 N N . TYR A 1 109 ? -4.586 -4.477 -7.316 1.00 98.31 109 TYR A N 1
ATOM 832 C CA . TYR A 1 109 ? -4.512 -3.504 -6.221 1.00 98.31 109 TYR A CA 1
ATOM 833 C C . TYR A 1 109 ? -3.752 -3.991 -4.986 1.00 98.31 109 TYR A C 1
ATOM 835 O O . TYR A 1 109 ? -3.940 -5.102 -4.494 1.00 98.31 109 TYR A O 1
ATOM 843 N N . PHE A 1 110 ? -2.960 -3.087 -4.416 1.00 98.56 110 PHE A N 1
ATOM 844 C CA . PHE A 1 110 ? -2.490 -3.170 -3.039 1.00 98.56 110 PHE A CA 1
ATOM 845 C C . PHE A 1 110 ? -3.344 -2.247 -2.178 1.00 98.56 110 PHE A C 1
ATOM 847 O O . PHE A 1 110 ? -3.412 -1.046 -2.437 1.00 98.56 110 PHE A O 1
ATOM 854 N N . VAL A 1 111 ? -3.950 -2.798 -1.131 1.00 98.50 111 VAL A N 1
ATOM 855 C CA . VAL A 1 111 ? -4.611 -2.041 -0.070 1.00 98.50 111 VAL A CA 1
ATOM 856 C C . VAL A 1 111 ? -3.659 -1.977 1.114 1.00 98.50 111 VAL A C 1
ATOM 858 O O . VAL A 1 111 ? -3.347 -2.986 1.739 1.00 98.50 111 VAL A O 1
ATOM 861 N N . THR A 1 112 ? -3.179 -0.784 1.419 1.00 98.31 112 THR A N 1
ATOM 862 C CA . THR A 1 112 ? -2.310 -0.495 2.552 1.00 98.31 112 THR A CA 1
ATOM 863 C C . THR A 1 112 ? -3.127 0.186 3.642 1.00 98.31 112 THR A C 1
ATOM 865 O O . THR A 1 112 ? -3.706 1.246 3.423 1.00 98.31 112 THR A O 1
ATOM 868 N N . LEU A 1 113 ? -3.159 -0.417 4.825 1.00 97.94 113 LEU A N 1
ATOM 869 C CA . LEU A 1 113 ? -3.812 0.131 6.008 1.00 97.94 113 LEU A CA 1
ATOM 870 C C . LEU A 1 113 ? -2.743 0.622 6.975 1.00 97.94 113 LEU A C 1
ATOM 872 O O . LEU A 1 113 ? -1.875 -0.155 7.372 1.00 97.94 113 LEU A O 1
ATOM 876 N N . THR A 1 114 ? -2.801 1.889 7.375 1.00 96.50 114 THR A N 1
ATOM 877 C CA . THR A 1 114 ? -1.873 2.466 8.361 1.00 96.50 114 THR A CA 1
ATOM 878 C C . THR A 1 114 ? -2.606 3.392 9.315 1.00 96.50 114 THR A C 1
ATOM 880 O O . THR A 1 114 ? -3.587 4.013 8.921 1.00 96.50 114 THR A O 1
ATOM 883 N N . ARG A 1 115 ? -2.115 3.565 10.543 1.00 94.31 115 ARG A N 1
ATOM 884 C CA . ARG A 1 115 ? -2.588 4.679 11.379 1.00 94.31 115 ARG A CA 1
ATOM 885 C C . ARG A 1 115 ? -2.114 6.011 10.812 1.00 94.31 115 ARG A C 1
ATOM 887 O O . ARG A 1 115 ? -0.983 6.110 10.334 1.00 94.31 115 ARG A O 1
ATOM 894 N N . ASP A 1 116 ? -2.982 7.013 10.865 1.00 90.56 116 ASP A N 1
ATOM 895 C CA . ASP A 1 116 ? -2.603 8.383 10.549 1.00 90.56 116 ASP A CA 1
ATOM 896 C C . ASP A 1 116 ? -1.620 8.889 11.630 1.00 90.56 116 ASP A C 1
ATOM 898 O O . ASP A 1 116 ? -1.940 8.828 12.823 1.00 90.56 116 ASP A O 1
ATOM 902 N N . PRO A 1 117 ? -0.406 9.341 11.256 1.00 85.94 117 PRO A N 1
ATOM 903 C CA . PRO A 1 117 ? 0.573 9.849 12.215 1.00 85.94 117 PRO A CA 1
ATOM 904 C C . PRO A 1 117 ? 0.111 11.118 12.945 1.00 85.94 117 PRO A C 1
ATOM 906 O O . PRO A 1 117 ? 0.582 11.368 14.056 1.00 85.94 117 PRO A O 1
ATOM 909 N N . ASP A 1 118 ? -0.795 11.899 12.349 1.00 87.81 118 ASP A N 1
ATOM 910 C CA . ASP A 1 118 ? -1.333 13.128 12.936 1.00 87.81 118 ASP A CA 1
ATOM 911 C C . ASP A 1 118 ? -2.604 12.859 13.769 1.00 87.81 118 ASP A C 1
ATOM 913 O O . ASP A 1 118 ? -2.926 13.632 14.676 1.00 87.81 118 ASP A O 1
ATOM 917 N N . ASN A 1 119 ? -3.303 11.744 13.514 1.00 89.81 119 ASN A N 1
ATOM 918 C CA . ASN A 1 119 ? -4.473 11.302 14.276 1.00 89.81 119 ASN A CA 1
ATOM 919 C C . ASN A 1 119 ? -4.529 9.770 14.413 1.00 89.81 119 ASN A C 1
ATOM 921 O O . ASN A 1 119 ? -5.100 9.071 13.581 1.00 89.81 119 ASN A O 1
ATOM 925 N N . THR A 1 120 ? -4.024 9.231 15.522 1.00 89.62 120 THR A N 1
ATOM 926 C CA . THR A 1 120 ? -3.923 7.774 15.716 1.00 89.62 120 THR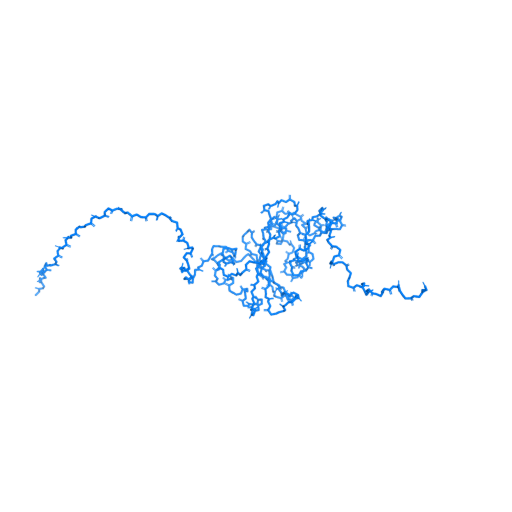 A CA 1
ATOM 927 C C . THR A 1 120 ? -5.265 7.038 15.766 1.00 89.62 120 THR A C 1
ATOM 929 O O . THR A 1 120 ? -5.280 5.816 15.621 1.00 89.62 120 THR A O 1
ATOM 932 N N . GLU A 1 121 ? -6.385 7.740 15.958 1.00 93.44 121 GLU A N 1
ATOM 933 C CA . GLU A 1 121 ? -7.736 7.159 15.896 1.00 93.44 121 GLU A CA 1
ATOM 934 C C . GLU A 1 121 ? -8.245 6.994 14.458 1.00 93.44 121 GLU A C 1
ATOM 936 O O . GLU A 1 121 ? -9.259 6.335 14.231 1.00 93.44 121 GLU A O 1
ATOM 941 N N . THR A 1 122 ? -7.541 7.561 13.480 1.00 95.50 122 THR A N 1
ATOM 942 C CA . THR A 1 122 ? -7.851 7.432 12.061 1.00 95.50 122 THR A CA 1
ATOM 943 C C . THR A 1 122 ? -7.004 6.334 11.432 1.00 95.50 122 THR A C 1
ATOM 945 O O . THR A 1 122 ? -5.774 6.309 11.545 1.00 95.50 122 THR A O 1
ATOM 948 N N . THR A 1 123 ? -7.670 5.427 10.722 1.00 97.62 123 THR A N 1
ATOM 949 C CA . THR A 1 123 ? -7.017 4.480 9.820 1.00 97.62 123 THR A CA 1
ATOM 950 C C . THR A 1 123 ? -7.032 5.053 8.410 1.00 97.62 123 THR A C 1
ATOM 952 O O . THR A 1 123 ? -8.085 5.368 7.860 1.00 97.62 123 THR A O 1
ATOM 955 N N . LEU A 1 124 ? -5.852 5.178 7.818 1.00 97.56 124 LEU A N 1
ATOM 956 C CA . LEU A 1 124 ? -5.678 5.519 6.417 1.00 97.56 124 LEU A CA 1
ATOM 957 C C . LEU A 1 124 ? -5.792 4.253 5.576 1.00 97.56 124 LEU A C 1
ATOM 959 O O . LEU A 1 124 ? -5.122 3.257 5.859 1.00 97.56 124 LEU A O 1
ATOM 963 N N . VAL A 1 125 ? -6.626 4.321 4.544 1.00 98.38 125 VAL A N 1
ATOM 964 C CA . VAL A 1 125 ? -6.806 3.266 3.547 1.00 98.38 125 VAL A CA 1
ATOM 965 C C . VAL A 1 125 ? -6.203 3.763 2.251 1.00 98.38 125 VAL A C 1
ATOM 967 O O . VAL A 1 125 ? -6.740 4.661 1.611 1.00 98.38 125 VAL A O 1
ATOM 970 N N . GLU A 1 126 ? -5.067 3.202 1.879 1.00 97.88 126 GLU A N 1
ATOM 971 C CA . GLU A 1 126 ? -4.362 3.541 0.657 1.00 97.88 126 GLU A CA 1
ATOM 972 C C . GLU A 1 126 ? -4.537 2.414 -0.370 1.00 97.88 126 GLU A C 1
ATOM 974 O O . GLU A 1 126 ? -4.120 1.288 -0.121 1.00 97.88 126 GLU A O 1
ATOM 979 N N . ILE A 1 127 ? -5.152 2.705 -1.518 1.00 98.44 127 ILE A N 1
ATOM 980 C CA . ILE A 1 127 ? -5.401 1.739 -2.596 1.00 98.44 127 ILE A CA 1
ATOM 981 C C . ILE A 1 127 ? -4.579 2.135 -3.818 1.00 98.44 127 ILE A C 1
ATOM 983 O O . ILE A 1 127 ? -4.866 3.138 -4.480 1.00 98.44 127 ILE A O 1
ATOM 987 N N . ALA A 1 128 ? -3.559 1.333 -4.113 1.00 98.06 128 ALA A N 1
ATOM 988 C CA . ALA A 1 128 ? -2.585 1.586 -5.166 1.00 98.06 128 ALA A CA 1
ATOM 989 C C . ALA A 1 128 ? -2.614 0.497 -6.240 1.00 98.06 128 ALA A C 1
ATOM 991 O O . ALA A 1 128 ? -2.614 -0.695 -5.930 1.00 98.06 128 ALA A O 1
ATOM 992 N N . ASN A 1 129 ? -2.566 0.901 -7.509 1.00 97.44 129 ASN A N 1
ATOM 993 C CA . ASN A 1 129 ? -2.380 -0.038 -8.614 1.00 97.44 129 ASN A CA 1
ATOM 994 C C . ASN A 1 129 ? -0.976 -0.668 -8.574 1.00 97.44 129 ASN A C 1
ATOM 996 O O . ASN A 1 129 ? -0.018 -0.048 -8.100 1.00 97.44 129 ASN A O 1
ATOM 1000 N N . TYR A 1 130 ? -0.819 -1.863 -9.149 1.00 97.19 130 TYR A N 1
ATOM 1001 C CA . TYR A 1 130 ? 0.479 -2.557 -9.203 1.00 97.19 130 TYR A CA 1
ATOM 1002 C C . TYR A 1 130 ? 1.581 -1.704 -9.835 1.00 97.19 130 TYR A C 1
ATOM 1004 O O . TYR A 1 130 ? 2.684 -1.646 -9.299 1.00 97.19 130 TYR A O 1
ATOM 1012 N N . GLY A 1 131 ? 1.282 -0.974 -10.916 1.00 96.00 131 GLY A N 1
ATOM 1013 C CA . GLY A 1 131 ? 2.237 -0.052 -11.537 1.00 96.00 131 GLY A CA 1
ATOM 1014 C C . GLY A 1 131 ? 2.710 1.039 -10.572 1.00 96.00 131 GLY A C 1
ATOM 1015 O O . GLY A 1 131 ? 3.906 1.325 -10.490 1.00 96.00 131 GLY A O 1
ATOM 1016 N N . PHE A 1 132 ? 1.811 1.572 -9.737 1.00 96.12 132 PHE A N 1
ATOM 1017 C CA . PHE A 1 132 ? 2.189 2.550 -8.721 1.00 96.12 132 PHE A CA 1
ATOM 1018 C C . PHE A 1 132 ? 3.110 1.925 -7.666 1.00 96.12 132 PHE A C 1
ATOM 1020 O O . PHE A 1 132 ? 4.146 2.506 -7.330 1.00 96.12 132 PHE A O 1
ATOM 1027 N N . VAL A 1 133 ? 2.791 0.726 -7.175 1.00 96.56 133 VAL A N 1
ATOM 1028 C CA . VAL A 1 133 ? 3.646 0.018 -6.210 1.00 96.56 133 VAL A CA 1
ATOM 1029 C C . VAL A 1 133 ? 5.016 -0.279 -6.808 1.00 96.56 133 VAL A C 1
ATOM 1031 O O . VAL A 1 133 ? 6.035 0.156 -6.259 1.00 96.56 133 VAL A O 1
ATOM 1034 N N . ARG A 1 134 ? 5.037 -0.917 -7.982 1.00 95.69 134 ARG A N 1
ATOM 1035 C CA . ARG A 1 134 ? 6.241 -1.262 -8.740 1.00 95.69 134 ARG A CA 1
ATOM 1036 C C . ARG A 1 134 ? 7.153 -0.059 -8.905 1.00 95.69 134 ARG A C 1
ATOM 1038 O O . ARG A 1 134 ? 8.342 -0.134 -8.593 1.00 95.69 134 ARG A O 1
ATOM 1045 N N . ASP A 1 135 ? 6.590 1.064 -9.338 1.00 93.00 135 ASP A N 1
ATOM 1046 C CA . ASP A 1 135 ? 7.376 2.191 -9.813 1.00 93.00 135 ASP A CA 1
ATOM 1047 C C . ASP A 1 135 ? 7.612 3.267 -8.760 1.00 93.00 135 ASP A C 1
ATOM 1049 O O . ASP A 1 135 ? 8.380 4.188 -9.031 1.00 93.00 135 ASP A O 1
ATOM 1053 N N . ASN A 1 136 ? 7.039 3.184 -7.558 1.00 92.31 136 ASN A N 1
ATOM 1054 C CA . ASN A 1 136 ? 7.154 4.279 -6.588 1.00 92.31 136 ASN A CA 1
ATOM 1055 C C . ASN A 1 136 ? 7.540 3.802 -5.187 1.00 92.31 136 ASN A C 1
ATOM 1057 O O . ASN A 1 136 ? 8.330 4.494 -4.547 1.00 92.31 136 ASN A O 1
ATOM 1061 N N . TYR A 1 137 ? 7.074 2.641 -4.714 1.00 94.25 137 TYR A N 1
ATOM 1062 C CA . TYR A 1 137 ? 7.271 2.247 -3.315 1.00 94.25 137 TYR A CA 1
ATOM 1063 C C . TYR A 1 137 ? 8.737 1.973 -2.949 1.00 94.25 137 TYR A C 1
ATOM 1065 O O . TYR A 1 137 ? 9.506 1.398 -3.723 1.00 94.25 137 TYR A O 1
ATOM 1073 N N . GLN A 1 138 ? 9.116 2.348 -1.727 1.00 93.12 138 GLN A N 1
ATOM 1074 C CA . GLN A 1 138 ? 10.336 1.891 -1.072 1.00 93.12 138 GLN A CA 1
ATOM 1075 C C . GLN A 1 138 ? 10.184 0.411 -0.712 1.00 93.12 138 GLN A C 1
ATOM 1077 O O . GLN A 1 138 ? 9.254 0.076 0.023 1.00 93.12 138 GLN A O 1
ATOM 1082 N N . PRO A 1 139 ? 11.115 -0.474 -1.115 1.00 94.06 139 PRO A N 1
ATOM 1083 C CA . PRO A 1 139 ? 10.993 -1.905 -0.832 1.00 94.06 139 PRO A CA 1
ATOM 1084 C C . PRO A 1 139 ? 10.873 -2.212 0.656 1.00 94.06 139 PRO A C 1
ATOM 1086 O O . PRO A 1 139 ? 10.093 -3.068 1.055 1.00 94.06 139 PRO A O 1
ATOM 1089 N N . ASN A 1 140 ? 11.597 -1.460 1.490 1.00 93.50 140 ASN A N 1
ATOM 1090 C CA . ASN A 1 140 ? 11.599 -1.654 2.937 1.00 93.50 140 ASN A CA 1
ATOM 1091 C C . ASN A 1 140 ? 10.232 -1.449 3.599 1.00 93.50 140 ASN A C 1
ATOM 1093 O O . ASN A 1 140 ? 10.052 -1.918 4.720 1.00 93.50 140 ASN A O 1
ATOM 1097 N N . PHE A 1 141 ? 9.284 -0.783 2.930 1.00 94.88 141 PHE A N 1
ATOM 1098 C CA . PHE A 1 141 ? 7.915 -0.675 3.422 1.00 94.88 141 PHE A CA 1
ATOM 1099 C C . PHE A 1 141 ? 7.287 -2.060 3.639 1.00 94.88 141 PHE A C 1
ATOM 1101 O O . PHE A 1 141 ? 6.660 -2.288 4.666 1.00 94.88 141 PHE A O 1
ATOM 1108 N N . PHE A 1 142 ? 7.531 -3.003 2.725 1.00 96.44 142 PHE A N 1
ATOM 1109 C CA . PHE A 1 142 ? 6.939 -4.341 2.761 1.00 96.44 142 PHE A CA 1
ATOM 1110 C C . PHE A 1 142 ? 7.689 -5.333 3.666 1.00 96.44 142 PHE A C 1
ATOM 1112 O O . PHE A 1 142 ? 7.299 -6.497 3.758 1.00 96.44 142 PHE A O 1
ATOM 1119 N N . ASN A 1 143 ? 8.757 -4.906 4.354 1.00 95.00 143 ASN A N 1
ATOM 1120 C CA . ASN A 1 143 ? 9.580 -5.783 5.192 1.00 95.00 143 ASN A CA 1
ATOM 1121 C C . ASN A 1 143 ? 8.752 -6.453 6.305 1.00 95.00 143 ASN A C 1
ATOM 1123 O O . ASN A 1 143 ? 8.413 -5.839 7.315 1.00 95.00 143 ASN A O 1
ATOM 1127 N N . GLY A 1 144 ? 8.508 -7.757 6.162 1.00 95.12 144 GLY A N 1
ATOM 1128 C CA . GLY A 1 144 ? 7.727 -8.532 7.128 1.00 95.12 144 GLY A CA 1
ATOM 1129 C C . GLY A 1 144 ? 6.221 -8.275 7.067 1.00 95.12 144 GLY A C 1
ATOM 1130 O O . GLY A 1 144 ? 5.525 -8.736 7.962 1.00 95.12 144 GLY A O 1
ATOM 1131 N N . LEU A 1 145 ? 5.749 -7.555 6.045 1.00 97.25 145 LEU A N 1
ATOM 1132 C CA . LEU A 1 145 ? 4.341 -7.519 5.648 1.00 97.25 145 LEU A CA 1
ATOM 1133 C C . LEU A 1 145 ? 4.107 -8.503 4.501 1.00 97.25 145 LEU A C 1
ATOM 1135 O O . LEU A 1 145 ? 3.154 -9.264 4.541 1.00 97.25 145 LEU A O 1
ATOM 1139 N N . LEU A 1 146 ? 5.004 -8.535 3.512 1.00 97.38 146 LEU A N 1
ATOM 1140 C CA . LEU A 1 146 ? 4.906 -9.443 2.371 1.00 97.38 146 LEU A CA 1
ATOM 1141 C C . LEU A 1 146 ? 6.222 -10.181 2.129 1.00 97.38 146 LEU A C 1
ATOM 1143 O O . LEU A 1 146 ? 7.314 -9.713 2.473 1.00 97.38 146 LEU A O 1
ATOM 1147 N N . VAL A 1 147 ? 6.109 -11.351 1.507 1.00 95.38 147 VAL A N 1
ATOM 1148 C CA . VAL A 1 147 ? 7.249 -12.134 1.025 1.00 95.38 147 VAL A CA 1
ATOM 1149 C C . VAL A 1 147 ? 7.742 -11.591 -0.320 1.00 95.38 147 VAL A C 1
ATOM 1151 O O . VAL A 1 147 ? 6.951 -11.206 -1.175 1.00 95.38 147 VAL A O 1
ATOM 1154 N N . TRP A 1 148 ? 9.062 -11.558 -0.534 1.00 94.44 148 TRP A N 1
ATOM 1155 C CA . TRP A 1 148 ? 9.637 -10.927 -1.736 1.00 94.44 148 TRP A CA 1
ATOM 1156 C C . TRP A 1 148 ? 9.271 -11.627 -3.038 1.00 94.44 148 TRP A C 1
ATOM 1158 O O . TRP A 1 148 ? 9.037 -10.952 -4.029 1.00 94.44 148 TRP A O 1
ATOM 1168 N N . TRP A 1 149 ? 9.187 -12.958 -3.030 1.00 93.81 149 TRP A N 1
ATOM 1169 C CA . TRP A 1 149 ? 8.855 -13.719 -4.235 1.00 93.81 149 TRP A CA 1
ATOM 1170 C C . TRP A 1 149 ? 7.432 -13.425 -4.733 1.00 93.81 149 TRP A C 1
ATOM 1172 O O . TRP A 1 149 ? 7.206 -13.436 -5.935 1.00 93.81 149 TRP A O 1
ATOM 1182 N N . LEU A 1 150 ? 6.499 -13.104 -3.827 1.00 96.31 150 LEU A N 1
ATOM 1183 C CA . LEU A 1 150 ? 5.150 -12.668 -4.193 1.00 96.31 150 LEU A CA 1
ATOM 1184 C C . LEU A 1 150 ? 5.197 -11.310 -4.901 1.00 96.31 150 LEU A C 1
ATOM 1186 O O . LEU A 1 150 ? 4.506 -11.098 -5.886 1.00 96.31 150 LEU A O 1
ATOM 1190 N N . LEU A 1 151 ? 6.028 -10.386 -4.414 1.00 96.44 151 LEU A N 1
ATOM 1191 C CA . LEU A 1 151 ? 6.189 -9.076 -5.044 1.00 96.44 151 LEU A CA 1
ATOM 1192 C C . LEU A 1 151 ? 6.834 -9.179 -6.430 1.00 96.44 151 LEU A C 1
ATOM 1194 O O . LEU A 1 151 ? 6.428 -8.446 -7.324 1.00 96.44 151 LEU A O 1
ATOM 1198 N N . ASP A 1 152 ? 7.801 -10.077 -6.620 1.00 96.06 152 ASP A N 1
ATOM 1199 C CA . ASP A 1 152 ? 8.415 -10.301 -7.934 1.00 96.06 152 ASP A CA 1
ATOM 1200 C C . ASP A 1 152 ? 7.381 -10.817 -8.958 1.00 96.06 152 ASP A C 1
ATOM 1202 O O . ASP A 1 152 ? 7.345 -10.316 -10.082 1.00 96.06 152 ASP A O 1
ATOM 1206 N N . ASP A 1 153 ? 6.511 -11.752 -8.547 1.00 96.25 153 ASP A N 1
ATOM 1207 C CA . ASP A 1 153 ? 5.433 -12.324 -9.374 1.00 96.25 153 ASP A CA 1
ATOM 1208 C C . ASP A 1 153 ? 4.355 -11.284 -9.721 1.00 96.25 153 ASP A C 1
ATOM 1210 O O . ASP A 1 153 ? 4.071 -11.035 -10.891 1.00 96.25 153 ASP A O 1
ATOM 1214 N N . LEU A 1 154 ? 3.804 -10.600 -8.713 1.00 96.69 154 LEU A N 1
ATOM 1215 C CA . LEU A 1 154 ? 2.709 -9.645 -8.911 1.00 96.69 154 LEU A CA 1
ATOM 1216 C C . LEU A 1 154 ? 3.125 -8.395 -9.684 1.00 96.69 154 LEU A C 1
ATOM 1218 O O . LEU A 1 154 ? 2.332 -7.831 -10.435 1.00 96.69 154 LEU A O 1
ATOM 1222 N N . LEU A 1 155 ? 4.350 -7.915 -9.466 1.00 96.62 155 LEU A N 1
ATOM 1223 C CA . LEU A 1 155 ? 4.826 -6.685 -10.095 1.00 96.62 155 LEU A CA 1
ATOM 1224 C C . LEU A 1 155 ? 5.455 -6.934 -11.471 1.00 96.62 155 LEU A C 1
ATOM 1226 O O . LEU A 1 155 ? 5.801 -5.954 -12.134 1.00 96.62 155 LEU A O 1
ATOM 1230 N N . ASP A 1 156 ? 5.582 -8.200 -11.891 1.00 96.06 156 ASP A N 1
ATOM 1231 C CA . ASP A 1 156 ? 6.233 -8.634 -13.133 1.00 96.06 156 ASP A CA 1
ATOM 1232 C C . ASP A 1 156 ? 7.660 -8.063 -13.261 1.00 96.06 156 ASP A C 1
ATOM 1234 O O . ASP A 1 156 ? 8.059 -7.462 -14.263 1.00 96.06 156 ASP A O 1
ATOM 1238 N N . VAL A 1 157 ? 8.433 -8.164 -12.172 1.00 95.06 157 VAL A N 1
ATOM 1239 C CA . VAL A 1 157 ? 9.821 -7.688 -12.114 1.00 95.06 157 VAL A CA 1
ATOM 1240 C C . VAL A 1 157 ? 10.677 -8.664 -11.319 1.00 95.06 157 VAL A C 1
ATOM 1242 O O . VAL A 1 157 ? 10.645 -8.670 -10.093 1.00 95.06 157 VAL A O 1
ATOM 1245 N N . ASP A 1 158 ? 11.560 -9.384 -12.014 1.00 95.44 158 ASP A N 1
ATOM 1246 C CA . ASP A 1 158 ? 12.571 -10.223 -11.358 1.00 95.44 158 ASP A CA 1
ATOM 1247 C C . ASP A 1 158 ? 13.426 -9.407 -10.382 1.00 95.44 158 ASP A C 1
ATOM 1249 O O . ASP A 1 158 ? 14.016 -8.394 -10.785 1.00 95.44 158 ASP A O 1
ATOM 1253 N N . ASP A 1 159 ? 13.577 -9.874 -9.142 1.00 94.75 159 ASP A N 1
ATOM 1254 C CA . ASP A 1 159 ? 14.378 -9.210 -8.111 1.00 94.75 159 ASP A CA 1
ATOM 1255 C C . ASP A 1 159 ? 13.974 -7.733 -7.922 1.00 94.75 159 ASP A C 1
ATOM 1257 O O . ASP A 1 159 ? 14.814 -6.814 -7.886 1.00 94.75 159 ASP A O 1
ATOM 1261 N N . TRP A 1 160 ? 12.658 -7.492 -7.844 1.00 96.12 160 TRP A N 1
ATOM 1262 C CA . TRP A 1 160 ? 12.079 -6.157 -7.729 1.00 96.12 160 TRP A CA 1
ATOM 1263 C C . TRP A 1 160 ? 12.712 -5.403 -6.567 1.00 96.12 160 TRP A C 1
ATOM 1265 O O . TRP A 1 160 ? 13.168 -4.273 -6.740 1.00 96.12 160 TRP A O 1
ATOM 1275 N N . LYS A 1 161 ? 12.843 -6.053 -5.404 1.00 95.38 161 LYS A N 1
ATOM 1276 C CA . LYS A 1 161 ? 13.423 -5.452 -4.196 1.00 95.38 161 LYS A CA 1
ATOM 1277 C C . LYS A 1 161 ? 14.783 -4.810 -4.464 1.00 95.38 161 LYS A C 1
ATOM 1279 O O . LYS A 1 161 ? 14.980 -3.643 -4.126 1.00 95.38 161 LYS A O 1
ATOM 1284 N N . ASN A 1 162 ? 15.740 -5.541 -5.037 1.00 95.12 162 ASN A N 1
ATOM 1285 C CA . ASN A 1 162 ? 17.097 -5.017 -5.204 1.00 95.12 162 ASN A CA 1
ATOM 1286 C C . ASN A 1 162 ? 17.170 -3.973 -6.319 1.00 95.12 162 ASN A C 1
ATOM 1288 O O . ASN A 1 162 ? 17.885 -2.975 -6.175 1.00 95.12 162 ASN A O 1
ATOM 1292 N N . LYS A 1 163 ? 16.439 -4.176 -7.423 1.00 94.38 163 LYS A N 1
ATOM 1293 C CA . LYS A 1 163 ? 16.352 -3.192 -8.515 1.00 94.38 163 LYS A CA 1
ATOM 1294 C C . LYS A 1 163 ? 15.769 -1.879 -8.006 1.00 94.38 163 LYS A C 1
ATOM 1296 O O . LYS A 1 163 ? 16.357 -0.813 -8.204 1.00 94.38 163 LYS A O 1
ATOM 1301 N N . GLN A 1 164 ? 14.667 -1.976 -7.278 1.00 93.88 164 GLN A N 1
ATOM 1302 C CA . GLN A 1 164 ? 13.981 -0.846 -6.690 1.00 93.88 164 GLN A CA 1
ATOM 1303 C C . GLN A 1 164 ? 14.852 -0.156 -5.644 1.00 93.88 164 GLN A C 1
ATOM 1305 O O . GLN A 1 164 ? 15.009 1.059 -5.700 1.00 93.88 164 GLN A O 1
ATOM 1310 N N . GLN A 1 165 ? 15.508 -0.902 -4.751 1.00 93.06 165 GLN A N 1
ATOM 1311 C CA . GLN A 1 165 ? 16.407 -0.338 -3.743 1.00 93.06 165 GLN A CA 1
ATOM 1312 C C . GLN A 1 165 ? 17.533 0.489 -4.381 1.00 93.06 165 GLN A C 1
ATOM 1314 O O . GLN A 1 165 ? 17.776 1.623 -3.963 1.00 93.06 165 GLN A O 1
ATOM 1319 N N . LYS A 1 166 ? 18.187 -0.042 -5.425 1.00 92.69 166 LYS A N 1
ATOM 1320 C CA . LYS A 1 166 ? 19.223 0.684 -6.183 1.00 92.69 166 LYS A CA 1
ATOM 1321 C C . LYS A 1 166 ? 18.658 1.950 -6.819 1.00 92.69 166 LYS A C 1
ATOM 1323 O O . LYS A 1 166 ? 19.284 3.004 -6.766 1.00 92.69 166 LYS A O 1
ATOM 1328 N N . ARG A 1 167 ? 17.465 1.868 -7.405 1.00 89.94 167 ARG A N 1
ATOM 1329 C CA . ARG A 1 167 ? 16.799 3.024 -8.008 1.00 89.94 167 ARG A CA 1
ATOM 1330 C C . ARG A 1 167 ? 16.480 4.099 -6.968 1.00 89.94 167 ARG A C 1
ATOM 1332 O O . ARG A 1 167 ? 16.792 5.258 -7.204 1.00 89.94 167 ARG A O 1
ATOM 1339 N N . CYS A 1 168 ? 15.941 3.718 -5.810 1.00 88.38 168 CYS A N 1
ATOM 1340 C CA . CYS A 1 168 ? 15.624 4.643 -4.722 1.00 88.38 168 CYS A CA 1
ATOM 1341 C C . CYS A 1 168 ? 16.873 5.355 -4.183 1.00 88.38 168 CYS A C 1
ATOM 1343 O O . CYS A 1 168 ? 16.822 6.549 -3.902 1.00 88.38 168 CYS A O 1
ATOM 1345 N N . GLN A 1 169 ? 18.003 4.648 -4.080 1.00 87.50 169 GLN A N 1
ATOM 1346 C CA . GLN A 1 169 ? 19.287 5.227 -3.661 1.00 87.50 169 GLN A CA 1
ATOM 1347 C C . GLN A 1 169 ? 19.848 6.237 -4.671 1.00 87.50 169 GLN A C 1
ATOM 1349 O O . GLN A 1 169 ? 20.525 7.181 -4.277 1.00 87.50 169 GLN A O 1
ATOM 1354 N N . ASN A 1 170 ? 19.561 6.042 -5.959 1.00 84.56 170 ASN A N 1
ATOM 1355 C CA . ASN A 1 170 ? 20.051 6.897 -7.040 1.00 84.56 170 ASN A CA 1
ATOM 1356 C C . ASN A 1 170 ? 19.061 8.009 -7.436 1.00 84.56 170 ASN A C 1
ATOM 1358 O O . ASN A 1 170 ? 19.409 8.885 -8.226 1.00 84.56 170 ASN A O 1
ATOM 1362 N N . SER A 1 171 ? 17.827 7.977 -6.928 1.00 78.00 171 SER A N 1
ATOM 1363 C CA . SER A 1 171 ? 16.791 8.971 -7.227 1.00 78.00 171 SER A CA 1
ATOM 1364 C C . SER A 1 171 ? 16.905 10.202 -6.330 1.00 78.00 171 SER A C 1
ATOM 1366 O O . SER A 1 171 ? 17.062 10.073 -5.118 1.00 78.00 171 SER A O 1
ATOM 1368 N N . ILE A 1 172 ? 16.754 11.398 -6.907 1.00 70.94 172 ILE A N 1
ATOM 1369 C CA . ILE A 1 172 ? 16.796 12.661 -6.152 1.00 70.94 172 ILE A CA 1
ATOM 1370 C C . ILE A 1 172 ? 15.526 12.839 -5.305 1.00 70.94 172 ILE A C 1
ATOM 1372 O O . ILE A 1 172 ? 15.599 13.301 -4.169 1.00 70.94 172 ILE A O 1
ATOM 1376 N N . GLY A 1 173 ? 14.367 12.441 -5.843 1.00 67.69 173 GLY A N 1
ATOM 1377 C CA . GLY A 1 173 ? 13.069 12.528 -5.164 1.00 67.69 173 GLY A CA 1
ATOM 1378 C C . GLY A 1 173 ? 12.798 11.430 -4.140 1.00 67.69 173 GLY A C 1
ATOM 1379 O O . GLY A 1 173 ? 11.792 11.477 -3.431 1.00 67.69 173 GLY A O 1
ATOM 1380 N N . GLY A 1 174 ? 13.695 10.447 -4.056 1.00 79.38 174 GLY A N 1
ATOM 1381 C CA . GLY A 1 174 ? 13.490 9.237 -3.280 1.00 79.38 174 GLY A CA 1
ATOM 1382 C C . GLY A 1 174 ? 12.349 8.370 -3.818 1.00 79.38 174 GLY A C 1
ATOM 1383 O O . GLY A 1 174 ? 11.741 8.617 -4.862 1.00 79.38 174 GLY A O 1
ATOM 1384 N N . CYS A 1 175 ? 12.052 7.326 -3.055 1.00 88.81 175 CYS A N 1
ATOM 1385 C CA . CYS A 1 175 ? 10.903 6.462 -3.279 1.00 88.81 175 CYS A CA 1
ATOM 1386 C C . CYS A 1 175 ? 9.836 6.717 -2.217 1.00 88.81 175 CYS A C 1
ATOM 1388 O O . CYS A 1 175 ? 10.122 7.192 -1.117 1.00 88.81 175 CYS A O 1
ATOM 1390 N N . TYR A 1 176 ? 8.615 6.353 -2.557 1.00 91.25 176 TYR A N 1
ATOM 1391 C CA . TYR A 1 176 ? 7.428 6.513 -1.749 1.00 91.25 176 TYR A CA 1
ATOM 1392 C C . TYR A 1 176 ? 7.388 5.521 -0.581 1.00 91.25 176 TYR A C 1
ATOM 1394 O O . TYR A 1 176 ? 7.472 4.314 -0.776 1.00 91.25 176 TYR A O 1
ATOM 1402 N N . GLY A 1 177 ? 7.279 6.007 0.650 1.00 88.62 177 GLY A N 1
ATOM 1403 C CA . GLY A 1 177 ? 7.295 5.191 1.867 1.00 88.62 177 GLY A CA 1
ATOM 1404 C C . GLY A 1 177 ? 5.916 4.809 2.410 1.00 88.62 177 GLY A C 1
ATOM 1405 O O . GLY A 1 177 ? 5.850 4.525 3.605 1.00 88.62 177 GLY A O 1
ATOM 1406 N N . SER A 1 178 ? 4.862 4.817 1.580 1.00 89.12 178 SER A N 1
ATOM 1407 C CA . SER A 1 178 ? 3.416 4.901 1.912 1.00 89.12 178 SER A CA 1
ATOM 1408 C C . SER A 1 178 ? 2.933 6.300 2.280 1.00 89.12 178 SER A C 1
ATOM 1410 O O . SER A 1 178 ? 3.742 7.180 2.606 1.00 89.12 178 SER A O 1
ATOM 1412 N N . TYR A 1 179 ? 1.614 6.498 2.277 1.00 90.75 179 TYR A N 1
ATOM 1413 C CA . TYR A 1 179 ? 1.030 7.783 2.641 1.00 90.75 179 TYR A CA 1
ATOM 1414 C C . TYR A 1 179 ? 1.296 8.148 4.103 1.00 90.75 179 TYR A C 1
ATOM 1416 O O . TYR A 1 179 ? 1.750 9.254 4.372 1.00 90.75 179 TYR A O 1
ATOM 1424 N N . GLY A 1 180 ? 1.151 7.213 5.047 1.00 80.31 180 GLY A N 1
ATOM 1425 C CA . GLY A 1 180 ? 1.475 7.473 6.457 1.00 80.31 180 GLY A CA 1
ATOM 1426 C C . GLY A 1 180 ? 2.959 7.795 6.715 1.00 80.31 180 GLY A C 1
ATOM 1427 O O . GLY A 1 180 ? 3.296 8.367 7.746 1.00 80.31 180 GLY A O 1
ATOM 1428 N N . GLY A 1 181 ? 3.863 7.441 5.790 1.00 79.31 181 GLY A N 1
ATOM 1429 C CA . GLY A 1 181 ? 5.302 7.707 5.914 1.00 79.31 181 GLY A CA 1
ATOM 1430 C C . GLY A 1 181 ? 5.803 8.935 5.144 1.00 79.31 181 GLY A C 1
ATOM 1431 O O . GLY A 1 181 ? 6.591 9.716 5.666 1.00 79.31 181 GLY A O 1
ATOM 1432 N N . THR A 1 182 ? 5.406 9.087 3.877 1.00 79.06 182 THR A N 1
ATOM 1433 C CA . THR A 1 182 ? 5.861 10.174 2.976 1.00 79.06 182 THR A CA 1
ATOM 1434 C C . THR A 1 182 ? 4.799 11.258 2.773 1.00 79.06 182 THR A C 1
ATOM 1436 O O . THR A 1 182 ? 5.136 12.400 2.447 1.00 79.06 182 THR A O 1
ATOM 1439 N N . GLY A 1 183 ? 3.527 10.918 2.983 1.00 71.00 183 GLY A N 1
ATOM 1440 C CA . GLY A 1 183 ? 2.394 11.830 2.879 1.00 71.00 183 GLY A CA 1
ATOM 1441 C C . GLY A 1 183 ? 2.204 12.447 1.486 1.00 71.00 183 GLY A C 1
ATOM 1442 O O . GLY A 1 183 ? 2.770 11.962 0.497 1.00 71.00 183 GLY A O 1
ATOM 1443 N N . PRO A 1 184 ? 1.481 13.582 1.403 1.00 66.38 184 PRO A N 1
ATOM 1444 C CA . PRO A 1 184 ? 1.242 14.326 0.155 1.00 66.38 184 PRO A CA 1
ATOM 1445 C C . PRO A 1 184 ? 2.520 14.993 -0.400 1.00 66.38 184 PRO A C 1
ATOM 1447 O O . PRO A 1 184 ? 2.529 15.642 -1.452 1.00 66.38 184 PRO A O 1
ATOM 1450 N N . GLY A 1 185 ? 3.634 14.872 0.328 1.00 66.31 185 GLY A N 1
ATOM 1451 C CA . GLY A 1 185 ? 4.934 15.426 -0.027 1.00 66.31 185 GLY A CA 1
ATOM 1452 C C . GLY A 1 185 ? 5.659 14.666 -1.136 1.00 66.31 185 GLY A C 1
ATOM 1453 O O . GLY A 1 185 ? 6.663 15.181 -1.633 1.00 66.31 185 GLY A O 1
ATOM 1454 N N . TYR A 1 186 ? 5.182 13.484 -1.541 1.00 78.19 186 TYR A N 1
ATOM 1455 C CA . TYR A 1 186 ? 5.801 12.713 -2.618 1.00 78.19 186 TYR A CA 1
ATOM 1456 C C . TYR A 1 186 ? 5.708 13.448 -3.959 1.00 78.19 186 TYR A C 1
ATOM 1458 O O . TYR A 1 186 ? 4.630 13.851 -4.394 1.00 78.19 186 TYR A O 1
ATOM 1466 N N . LYS A 1 187 ? 6.853 13.635 -4.625 1.00 69.81 187 LYS A N 1
ATOM 1467 C CA . LYS A 1 187 ? 6.955 14.325 -5.926 1.00 69.81 187 LYS A CA 1
ATOM 1468 C C . LYS A 1 187 ? 7.448 13.417 -7.056 1.00 69.81 187 LYS A C 1
ATOM 1470 O O . LYS A 1 187 ? 7.772 13.908 -8.135 1.00 69.81 187 LYS A O 1
ATOM 1475 N N . GLY A 1 188 ? 7.494 12.105 -6.828 1.00 70.75 188 GLY A N 1
ATOM 1476 C CA . GLY A 1 188 ? 8.028 11.152 -7.796 1.00 70.75 188 GLY A CA 1
ATOM 1477 C C . GLY A 1 188 ? 9.564 11.073 -7.801 1.00 70.75 188 GLY A C 1
ATOM 1478 O O . GLY A 1 188 ? 10.229 11.884 -7.157 1.00 70.75 188 GLY A O 1
ATOM 1479 N N . PRO A 1 189 ? 10.151 10.137 -8.573 1.00 61.75 189 PRO A N 1
ATOM 1480 C CA . PRO A 1 189 ? 11.597 9.866 -8.572 1.00 61.75 189 PRO A CA 1
ATOM 1481 C C . PRO A 1 189 ? 12.477 11.045 -9.031 1.00 61.75 189 PRO A C 1
ATOM 1483 O O . PRO A 1 189 ? 13.648 11.141 -8.654 1.00 61.75 189 PRO A O 1
ATOM 1486 N N . ILE A 1 190 ? 11.913 11.937 -9.853 1.00 60.16 190 ILE A N 1
ATOM 1487 C CA . ILE A 1 190 ? 12.583 13.111 -10.440 1.00 60.16 190 ILE A CA 1
ATOM 1488 C C . ILE A 1 190 ? 12.187 14.439 -9.777 1.00 60.16 190 ILE A C 1
ATOM 1490 O O . ILE A 1 190 ? 12.803 15.470 -10.049 1.00 60.16 190 ILE A O 1
ATOM 1494 N N . GLY A 1 191 ? 11.161 14.437 -8.922 1.00 59.81 191 GLY A N 1
ATOM 1495 C CA . GLY A 1 191 ? 10.725 15.633 -8.213 1.00 59.81 191 GLY A CA 1
ATOM 1496 C C . GLY A 1 191 ? 11.650 15.934 -7.041 1.00 59.81 191 GLY A C 1
ATOM 1497 O O . GLY A 1 191 ? 12.046 15.029 -6.318 1.00 59.81 191 GLY A O 1
ATOM 1498 N N . GLN A 1 192 ? 11.999 17.201 -6.822 1.00 55.75 192 GLN A N 1
ATOM 1499 C CA . GLN A 1 192 ? 12.725 17.583 -5.608 1.00 55.75 192 GLN A CA 1
ATOM 1500 C C . GLN A 1 192 ? 11.826 17.309 -4.387 1.00 55.75 192 GLN A C 1
ATOM 1502 O O . GLN A 1 192 ? 10.684 17.786 -4.379 1.00 55.75 192 GLN A O 1
ATOM 1507 N N . PRO A 1 193 ? 12.291 16.574 -3.358 1.00 52.22 193 PRO A N 1
ATOM 1508 C CA . PRO A 1 193 ? 11.532 16.416 -2.126 1.00 52.22 193 PRO A CA 1
ATOM 1509 C C . PRO A 1 193 ? 11.269 17.799 -1.532 1.00 52.22 193 PRO A C 1
ATOM 1511 O O . PRO A 1 193 ? 12.176 18.632 -1.464 1.00 52.22 193 PRO A O 1
ATOM 1514 N N . SER A 1 194 ? 10.044 18.071 -1.076 1.00 47.31 194 SER A N 1
ATOM 1515 C CA . SER A 1 194 ? 9.856 19.264 -0.250 1.00 47.31 194 SER A CA 1
ATOM 1516 C C . SER A 1 194 ? 10.671 19.067 1.033 1.00 47.31 194 SER A C 1
ATOM 1518 O O . SER A 1 194 ? 10.587 18.015 1.666 1.00 47.31 194 SER A O 1
ATOM 1520 N N . LEU A 1 195 ? 11.483 20.057 1.412 1.00 47.25 195 LEU A N 1
ATOM 1521 C CA . LEU A 1 195 ? 12.414 20.028 2.556 1.00 47.25 195 LEU A CA 1
ATOM 1522 C C . LEU A 1 195 ? 11.733 19.847 3.936 1.00 47.25 195 LEU A C 1
ATOM 1524 O O . LEU A 1 195 ? 12.343 20.109 4.966 1.00 47.25 195 LEU A O 1
ATOM 1528 N N . ARG A 1 196 ? 10.467 19.420 3.985 1.00 48.41 196 ARG A N 1
ATOM 1529 C CA . ARG A 1 196 ? 9.668 19.278 5.206 1.00 48.41 196 ARG A CA 1
ATOM 1530 C C . ARG A 1 196 ? 9.645 17.862 5.793 1.00 48.41 196 ARG A C 1
ATOM 1532 O O . ARG A 1 196 ? 9.107 17.697 6.877 1.00 48.41 196 ARG A O 1
ATOM 1539 N N . GLY A 1 197 ? 10.223 16.865 5.115 1.00 40.44 197 GLY A N 1
ATOM 1540 C CA . GLY A 1 197 ? 10.232 15.464 5.577 1.00 40.44 197 GLY A CA 1
ATOM 1541 C C . GLY A 1 197 ? 11.606 14.894 5.949 1.00 40.44 197 GLY A C 1
ATOM 1542 O O . GLY A 1 197 ? 11.696 13.758 6.402 1.00 40.44 197 GLY A O 1
ATOM 1543 N N . GLY A 1 198 ? 12.687 15.653 5.756 1.00 39.53 198 GLY A N 1
ATOM 1544 C CA . GLY A 1 198 ? 14.048 15.214 6.057 1.00 39.53 198 GLY A CA 1
ATOM 1545 C C . GLY A 1 198 ? 14.636 16.004 7.219 1.00 39.53 198 GLY A C 1
ATOM 1546 O O . GLY A 1 198 ? 14.967 17.170 7.042 1.00 39.53 198 GLY A O 1
ATOM 1547 N N . SER A 1 199 ? 14.824 15.340 8.362 1.00 37.41 199 SER A N 1
ATOM 1548 C CA . SER A 1 199 ? 15.485 15.820 9.589 1.00 37.41 199 SER A CA 1
ATOM 1549 C C . SER A 1 199 ? 14.563 16.332 10.703 1.00 37.41 199 SER A C 1
ATOM 1551 O O . SER A 1 199 ? 14.315 17.526 10.867 1.00 37.41 199 SER A O 1
ATOM 1553 N N . SER A 1 200 ? 14.194 15.422 11.604 1.00 44.62 200 SER A N 1
ATOM 1554 C CA . SER A 1 200 ? 13.870 15.739 12.997 1.00 44.62 200 SER A CA 1
ATOM 1555 C C . SER A 1 200 ? 15.135 16.121 13.794 1.00 44.62 200 SER A C 1
ATOM 1557 O O . SER A 1 200 ? 15.420 15.538 14.841 1.00 44.62 200 SER A O 1
ATOM 1559 N N . SER A 1 201 ? 15.934 17.079 13.306 1.00 46.25 201 SER A N 1
ATOM 1560 C CA . SER A 1 201 ? 17.071 17.625 14.063 1.00 46.25 201 SER A CA 1
ATOM 1561 C C . SER A 1 201 ? 17.367 19.111 13.837 1.00 46.25 201 SER A C 1
ATOM 1563 O O . SER A 1 201 ? 18.441 19.571 14.226 1.00 46.25 201 SER A O 1
ATOM 1565 N N . VAL A 1 202 ? 16.445 19.904 13.282 1.00 45.62 202 VAL A N 1
ATOM 1566 C CA . VAL A 1 202 ? 16.610 21.369 13.248 1.00 45.62 202 VAL A CA 1
ATOM 1567 C C . VAL A 1 202 ? 15.640 22.020 14.226 1.00 45.62 202 VAL A C 1
ATOM 1569 O O . VAL A 1 202 ? 14.623 22.611 13.876 1.00 45.62 202 VAL A O 1
ATOM 1572 N N . ARG A 1 203 ? 16.024 21.926 15.505 1.00 51.62 203 ARG A N 1
ATOM 1573 C CA . ARG A 1 203 ? 15.830 23.011 16.469 1.00 51.62 203 ARG A CA 1
ATOM 1574 C C . ARG A 1 203 ? 16.264 24.302 15.776 1.00 51.62 203 ARG A C 1
ATOM 1576 O O . ARG A 1 203 ? 17.458 24.522 15.585 1.00 51.62 203 ARG A O 1
ATOM 1583 N N . GLY A 1 204 ? 15.307 25.155 15.428 1.00 39.81 204 GLY A N 1
ATOM 1584 C CA . GLY A 1 204 ? 15.557 26.556 15.114 1.00 39.81 204 GLY A CA 1
ATOM 1585 C C . GLY A 1 204 ? 16.017 27.296 16.369 1.00 39.81 204 GLY A C 1
ATOM 1586 O O . GLY A 1 204 ? 15.281 28.101 16.925 1.00 39.81 204 GLY A O 1
ATOM 1587 N N . GLY A 1 205 ? 17.225 26.994 16.846 1.00 41.31 205 GLY A N 1
ATOM 1588 C CA . GLY A 1 205 ? 18.003 27.930 17.639 1.00 41.31 205 GLY A CA 1
ATOM 1589 C C . GLY A 1 205 ? 18.490 29.004 16.681 1.00 41.31 205 GLY A C 1
ATOM 1590 O O . GLY A 1 205 ? 19.479 28.801 15.985 1.00 41.31 205 GLY A O 1
ATOM 1591 N N . GLY A 1 206 ? 17.751 30.107 16.590 1.00 41.94 206 GLY A N 1
ATOM 1592 C CA . GLY A 1 206 ? 18.193 31.277 15.844 1.00 41.94 206 GLY A CA 1
ATOM 1593 C C . GLY A 1 206 ? 19.446 31.867 16.501 1.00 41.94 206 GLY A C 1
ATOM 1594 O O . GLY A 1 206 ? 19.383 32.241 17.672 1.00 41.94 206 GLY A O 1
ATOM 1595 N N . PRO A 1 207 ? 20.581 31.989 15.796 1.00 47.72 207 PRO A N 1
ATOM 1596 C CA . PRO A 1 207 ? 21.669 32.844 16.236 1.00 47.72 207 PRO A CA 1
ATOM 1597 C C . PRO A 1 207 ? 21.337 34.264 15.770 1.00 47.72 207 PRO A C 1
ATOM 1599 O O . PRO A 1 207 ? 21.478 34.583 14.593 1.00 47.72 207 PRO A O 1
ATOM 1602 N N . GLY A 1 208 ? 20.831 35.106 16.674 1.00 43.75 208 GLY A N 1
ATOM 1603 C CA . GLY A 1 208 ? 20.395 36.450 16.286 1.00 43.75 208 GLY A CA 1
ATOM 1604 C C . GLY A 1 208 ? 20.054 37.422 17.411 1.00 43.75 208 GLY A C 1
ATOM 1605 O O . GLY A 1 208 ? 19.281 38.343 17.185 1.00 43.75 208 GLY A O 1
ATOM 1606 N N . THR A 1 209 ? 20.614 37.255 18.609 1.00 50.81 209 THR A N 1
ATOM 1607 C CA . THR A 1 209 ? 20.694 38.334 19.607 1.00 50.81 209 THR A CA 1
ATOM 1608 C C . THR A 1 209 ? 22.159 38.599 19.915 1.00 50.81 209 THR A C 1
ATOM 1610 O O . THR A 1 209 ? 22.811 37.757 20.530 1.00 50.81 209 THR A O 1
ATOM 1613 N N . GLY A 1 210 ? 22.657 39.772 19.509 1.00 44.72 210 GLY A N 1
ATOM 1614 C CA . GLY A 1 210 ? 23.892 40.342 20.049 1.00 44.72 210 GLY A CA 1
ATOM 1615 C C . GLY A 1 210 ? 24.852 40.965 19.035 1.00 44.72 210 GLY A C 1
ATOM 1616 O O . GLY A 1 210 ? 25.950 40.444 18.860 1.00 44.72 210 GLY A O 1
ATOM 1617 N N . LYS A 1 211 ? 24.477 42.090 18.419 1.00 39.19 211 LYS A N 1
ATOM 1618 C CA . LYS A 1 211 ? 25.059 43.439 18.604 1.00 39.19 211 LYS A CA 1
ATOM 1619 C C . LYS A 1 211 ? 24.512 44.391 17.548 1.00 39.19 211 LYS A C 1
ATOM 1621 O O . LYS A 1 211 ? 24.386 43.955 16.387 1.00 39.19 211 LYS A O 1
#

Sequence (211 aa):
MLRIGFIIIIFSLLSACGVDRGMPLSESITSGSLEKGMFHDPLDLAEATYPLMDVVKSGTNQQDVSRVFAVEGQSIELVSSHIQDHVVSQPIEVSEVKDQKQVIVYDQYFVTLTRDPDNTETTLVEIANYGFVRDNYQPNFFNGLLVWWLLDDLLDVDDWKNKQQKRCQNSIGGCYGSYGGTGPGYKGPIGQPSLRGGSSSVRGGGPGTGK

Organism: NCBI:txid1808955

Foldseek 3Di:
DDDDDDDDDDDDDDDDDDDDDDDDDDDDDDPDDPPLAADQALVRVCVVPFDWDDKAAAPVDRVWIKTKTKDAQDALVRVVVSSCVRHPFHWPDWFDQDPQWIWTHDQQWIWIWHQQPVHNRMIMTIITGLCLCLFAEQLCLCPRRDDVVVNCVRNVHDPSNVVLNVLQVVFQQGGDNDCSQQNPQRPHRPDHGDPPRPDPPDPPPDPDDDD

Radius of gyration: 26.49 Å; chains: 1; bounding box: 89×82×43 Å

pLDDT: mean 80.07, std 21.84, range [33.25, 98.69]